Protein AF-A0A087ST54-F1 (afdb_monomer)

Organism: Auxenochlorella protothecoides (NCBI:txid3075)

Solvent-accessible surface area (backbone atoms only — not comparable to full-atom values): 13971 Å² total; per-residue (Å²): 134,76,95,72,67,70,67,60,77,77,46,35,46,76,66,56,76,75,49,72,60,100,67,31,42,30,26,37,27,28,34,62,91,76,65,48,69,30,26,34,40,42,27,73,45,61,98,83,56,65,61,66,61,58,49,57,43,50,51,55,48,66,73,53,84,52,88,24,37,54,46,60,75,50,62,40,79,56,95,55,30,38,36,40,34,29,60,52,45,74,52,37,23,51,43,54,50,31,60,76,66,73,43,51,56,52,72,68,55,49,51,50,53,51,52,40,47,48,56,31,49,52,53,38,41,74,73,78,42,69,51,71,50,52,39,41,73,26,34,29,20,28,80,87,67,51,46,22,45,42,76,63,40,61,68,64,54,54,41,76,73,51,93,40,93,82,62,82,78,61,61,60,70,33,60,36,51,57,66,78,71,64,85,69,80,66,57,61,49,40,43,25,6,43,28,39,31,52,42,19,42,61,67,68,44,43,70,67,73,90,52,59,59,78,59,45,52,55,44,55,67,71,46,81,72,86,74,66,95,57,45,80,85,37,46,72,58,44,54,51,30,55,69,32,56,59,133

Foldseek 3Di:
DDQDDPDVVLQKDFDAWQAADPFFTKTWIAGPVPRDIWIKTKGFDDPPQPVVLLVVVVVLQQPDDDLQAWHWDHWHDDPTIIITITHDAPQAFQLVVCVVVVHFDDLVLLVVQLVSVVVSLVSQLVVVHAQQADARNQWGHHPVGRTHGHDRPSPQRSCVVPPCPPDQGYDQLLAALCSLPPVDDHNLSNLSSSLQRSLCRHVVHGPPNVPDSVVSNVCNNPPQQDAHPCCVSNVVSRVSSVVSNDD

InterPro domains:
  IPR000719 Protein kinase domain [PF00069] (13-223)
  IPR000719 Protein kinase domain [PS50011] (12-247)
  IPR000719 Protein kinase domain [SM00220] (12-241)
  IPR011009 Protein kinase-like domain superfamily [SSF56112] (12-229)
  IPR017441 Protein kinase, ATP binding site [PS00107] (18-41)
  IPR050629 STE20/SPS1-related Proline-Alanine-rich Kinase [PTHR48012] (7-244)

pLDDT: mean 82.01, std 16.66, range [34.12, 98.44]

Nearest PDB structures (foldseek):
  6yat-assembly1_A  TM=9.096E-01  e=8.709E-26  Homo sapiens
  4lgd-assembly5_A  TM=8.861E-01  e=3.254E-26  Homo sapiens
  8paw-assembly2_B  TM=8.576E-01  e=1.849E-25  Homo sapiens
  4lg4-assembly1_A  TM=8.801E-01  e=1.051E-24  Homo sapiens
  8paw-assembly1_A  TM=8.589E-01  e=2.505E-24  Homo sapiens

Secondary structure (DSSP, 8-state):
--S--S-HHHHEEEEEEEEE-SS-EEEEEEETTT--EEEEEEEE--TT--HHHHHHHHHHHHH---TTBPPEEEEEE-SSEEEEEEE--TTEEHHHHHHHHTSPPPHHHHHHHHHHHHHHHHHHHHTT------SGGGEEE-TT--EEE---SHHHHHHHHTT-TTS--S-GGG--HHHHHTS---THHHHHHHHHHHHHHHHSS-TTTTS-HHHHHHHHHHSPPP--S-TTTTHHHHHHHHHHT--

Sequence (247 aa):
MQDVLDDPDKVFQLLHPLGRGSYGAVYKARVISTGEVVAVKVIPLAADDEIESIQREIAMLRDCKHPNIVKYYGSVKTPDSLWIVMEYCAGGSVSDIMHVNSSSLSEALIKYITGETLTGLAYLHSVGKVHRDIKCGNILLTENGEVKLADFGVAAQLTNTMSKRNTFIGTPHWMAPEVIQISQYDGKVDVWALGITVIEMAEQAPPRWKINPNRVIFMIVKDPAPRLSDSERWSFQAEFISKSLHE

Radius of gyration: 18.43 Å; Cα contacts (8 Å, |Δi|>4): 397; chains: 1; bounding box: 43×38×50 Å

Structure (mmCIF, N/CA/C/O backbone):
data_AF-A0A087ST54-F1
#
_entry.id   AF-A0A087ST54-F1
#
loop_
_atom_site.group_PDB
_atom_site.id
_atom_site.type_symbol
_atom_site.label_atom_id
_atom_site.label_alt_id
_atom_site.label_comp_id
_atom_site.label_asym_id
_atom_site.label_entity_id
_atom_site.label_seq_id
_atom_site.pdbx_PDB_ins_code
_atom_site.Cartn_x
_atom_site.Cartn_y
_atom_site.Cartn_z
_atom_site.occupancy
_atom_site.B_iso_or_equiv
_atom_site.auth_seq_id
_atom_site.auth_comp_id
_atom_site.auth_asym_id
_atom_site.auth_atom_id
_atom_site.pdbx_PDB_model_num
ATOM 1 N N . MET A 1 1 ? -21.167 -7.917 11.918 1.00 41.25 1 MET A N 1
ATOM 2 C CA . MET A 1 1 ? -20.901 -7.314 13.237 1.00 41.25 1 MET A CA 1
ATOM 3 C C . MET A 1 1 ? -21.353 -5.867 13.115 1.00 41.25 1 MET A C 1
ATOM 5 O O . MET A 1 1 ? -20.900 -5.213 12.188 1.00 41.25 1 MET A O 1
ATOM 9 N N . GLN A 1 2 ? -22.379 -5.480 13.874 1.00 36.16 2 GLN A N 1
ATOM 10 C CA . GLN A 1 2 ? -23.118 -4.213 13.760 1.00 36.16 2 GLN A CA 1
ATOM 11 C C . GLN A 1 2 ? -22.273 -3.002 14.187 1.00 36.16 2 GLN A C 1
ATOM 13 O O . GLN A 1 2 ? -21.437 -3.125 15.075 1.00 36.16 2 GLN A O 1
ATOM 18 N N . ASP A 1 3 ? -22.543 -1.856 13.559 1.00 43.00 3 ASP A N 1
ATOM 19 C CA . ASP A 1 3 ? -21.862 -0.552 13.645 1.00 43.00 3 ASP A CA 1
ATOM 20 C C . ASP A 1 3 ? -21.943 0.181 15.007 1.00 43.00 3 ASP A C 1
ATOM 22 O O . ASP A 1 3 ? -22.119 1.396 15.049 1.00 43.00 3 ASP A O 1
ATOM 26 N N . VAL A 1 4 ? -21.799 -0.511 16.138 1.00 45.53 4 VAL A N 1
ATOM 27 C CA . VAL A 1 4 ? -21.606 0.131 17.451 1.00 45.53 4 VAL A CA 1
ATOM 28 C C . VAL A 1 4 ? -20.691 -0.755 18.295 1.00 45.53 4 VAL A C 1
ATOM 30 O O . VAL A 1 4 ? -21.150 -1.662 18.982 1.00 45.53 4 VAL A O 1
ATOM 33 N N . LEU A 1 5 ? -19.382 -0.530 18.210 1.00 52.56 5 LEU A N 1
ATOM 34 C CA . LEU A 1 5 ? -18.459 -1.013 19.235 1.00 52.56 5 LEU A CA 1
ATOM 35 C C . LEU A 1 5 ? -18.385 0.051 20.332 1.00 52.56 5 LEU A C 1
ATOM 37 O O . LEU A 1 5 ? -18.347 1.246 20.030 1.00 52.56 5 LEU A O 1
ATOM 41 N N . ASP A 1 6 ? -18.392 -0.406 21.585 1.00 64.12 6 ASP A N 1
ATOM 42 C CA . ASP A 1 6 ? -18.029 0.379 22.763 1.00 64.12 6 ASP A CA 1
ATOM 43 C C . ASP A 1 6 ? -16.739 1.183 22.527 1.00 64.12 6 ASP A C 1
ATOM 45 O O . ASP A 1 6 ? -15.937 0.838 21.657 1.00 64.12 6 ASP A O 1
ATOM 49 N N . ASP A 1 7 ? -16.558 2.238 23.330 1.00 79.94 7 ASP A N 1
ATOM 50 C CA . ASP A 1 7 ? -15.310 2.997 23.510 1.00 79.94 7 ASP A CA 1
ATOM 51 C C . ASP A 1 7 ? -14.068 2.197 23.049 1.00 79.94 7 ASP A C 1
ATOM 53 O O . ASP A 1 7 ? -13.742 1.182 23.680 1.00 79.94 7 ASP A O 1
ATOM 57 N N . PRO A 1 8 ? -13.416 2.573 21.926 1.00 85.31 8 PRO A N 1
ATOM 58 C CA . PRO A 1 8 ? -12.422 1.723 21.273 1.00 85.31 8 PRO A CA 1
ATOM 59 C C . PRO A 1 8 ? -11.232 1.410 22.177 1.00 85.31 8 PRO A C 1
ATOM 61 O O . PRO A 1 8 ? -10.636 0.344 22.023 1.00 85.31 8 PRO A O 1
ATOM 64 N N . ASP A 1 9 ? -10.946 2.261 23.162 1.00 87.25 9 ASP A N 1
ATOM 65 C CA . ASP A 1 9 ? -9.894 2.040 24.155 1.00 87.25 9 ASP A CA 1
ATOM 66 C C . ASP A 1 9 ? -10.198 0.856 25.097 1.00 87.25 9 ASP A C 1
ATOM 68 O O . ASP A 1 9 ? -9.290 0.275 25.694 1.00 87.25 9 ASP A O 1
ATOM 72 N N . LYS A 1 10 ? -11.465 0.430 25.208 1.00 89.06 10 LYS A N 1
ATOM 73 C CA . LYS A 1 10 ? -11.870 -0.785 25.943 1.00 89.06 10 LYS A CA 1
ATOM 74 C C . LYS A 1 10 ? -11.777 -2.056 25.107 1.00 89.06 10 LYS A C 1
ATOM 76 O O . LYS A 1 10 ? -11.794 -3.155 25.663 1.00 89.06 10 LYS A O 1
ATOM 81 N N . VAL A 1 11 ? -11.710 -1.922 23.785 1.00 90.81 11 VAL A N 1
ATOM 82 C CA . VAL A 1 11 ? -11.672 -3.051 22.846 1.00 90.81 11 VAL A CA 1
ATOM 83 C C . VAL A 1 11 ? -10.247 -3.300 22.360 1.00 90.81 11 VAL A C 1
ATOM 85 O O . VAL A 1 11 ? -9.824 -4.454 22.236 1.00 90.81 11 VAL A O 1
ATOM 88 N N . PHE A 1 12 ? -9.491 -2.231 22.118 1.00 94.12 12 PHE A N 1
ATOM 89 C CA . PHE A 1 12 ? -8.166 -2.267 21.522 1.00 94.12 12 PHE A CA 1
ATOM 90 C C . PHE A 1 12 ? -7.147 -1.577 22.421 1.00 94.12 12 PHE A C 1
ATOM 92 O O . PHE A 1 12 ? -7.283 -0.414 22.780 1.00 94.12 12 PHE A O 1
ATOM 99 N N . GLN A 1 13 ? -6.053 -2.273 22.701 1.00 95.44 13 GLN A N 1
ATOM 100 C CA . GLN A 1 13 ? -4.853 -1.663 23.247 1.00 95.44 13 GLN A CA 1
ATOM 101 C C . GLN A 1 13 ? -3.966 -1.210 22.082 1.00 95.44 13 GLN A C 1
ATOM 103 O O . GLN A 1 13 ? -3.351 -2.051 21.417 1.00 95.44 13 GLN A O 1
ATOM 108 N N . LEU A 1 14 ? -3.882 0.099 21.830 1.00 95.25 14 LEU A N 1
ATOM 109 C CA . LEU A 1 14 ? -2.899 0.645 20.889 1.00 95.25 14 LEU A CA 1
ATOM 110 C C . LEU A 1 14 ? -1.477 0.412 21.425 1.00 95.25 14 LEU A C 1
ATOM 112 O O . LEU A 1 14 ? -1.188 0.650 22.597 1.00 95.25 14 LEU A O 1
ATOM 116 N N . LEU A 1 15 ? -0.595 -0.087 20.562 1.00 95.38 15 LEU A N 1
ATOM 117 C CA . LEU A 1 15 ? 0.814 -0.342 20.853 1.00 95.38 15 LEU A CA 1
ATOM 118 C C . LEU A 1 15 ? 1.662 0.759 20.194 1.00 95.38 15 LEU A C 1
ATOM 120 O O . LEU A 1 15 ? 1.432 1.944 20.418 1.00 95.38 15 LEU A O 1
ATOM 124 N N . HIS A 1 16 ? 2.659 0.397 19.386 1.00 92.19 16 HIS A N 1
ATOM 125 C CA . HIS A 1 16 ? 3.511 1.366 18.699 1.00 92.19 16 HIS A CA 1
ATOM 126 C C . HIS A 1 16 ? 2.932 1.786 17.335 1.00 92.19 16 HIS A C 1
ATOM 128 O O . HIS A 1 16 ? 2.228 0.999 16.688 1.00 92.19 16 HIS A O 1
ATOM 134 N N . PRO A 1 17 ? 3.241 3.012 16.873 1.00 93.88 17 PRO A N 1
ATOM 135 C CA . PRO A 1 17 ? 2.909 3.447 15.523 1.00 93.88 17 PRO A CA 1
ATOM 136 C C . PRO A 1 17 ? 3.653 2.599 14.483 1.00 93.88 17 PRO A C 1
ATOM 138 O O . PRO A 1 17 ? 4.827 2.281 14.654 1.00 93.88 17 PRO A O 1
ATOM 141 N N . LEU A 1 18 ? 2.957 2.254 13.402 1.00 89.31 18 LEU A N 1
ATOM 142 C CA . LEU A 1 18 ? 3.494 1.548 12.235 1.00 89.31 18 LEU A CA 1
ATOM 143 C C . LEU A 1 18 ? 3.827 2.513 11.095 1.00 89.31 18 LEU A C 1
ATOM 145 O O . LEU A 1 18 ? 4.740 2.265 10.321 1.00 89.31 18 LEU A O 1
ATOM 149 N N . GLY A 1 19 ? 3.099 3.625 10.996 1.00 83.31 19 GLY A N 1
ATOM 150 C CA . GLY A 1 19 ? 3.322 4.619 9.957 1.00 83.31 19 GLY A CA 1
ATOM 151 C C . GLY A 1 19 ? 2.304 5.747 10.013 1.00 83.31 19 GLY A C 1
ATOM 152 O O . GLY A 1 19 ? 1.329 5.703 10.766 1.00 83.31 19 GLY A O 1
ATOM 153 N N . ARG A 1 20 ? 2.528 6.778 9.200 1.00 77.25 20 ARG A N 1
ATOM 154 C CA . ARG A 1 20 ? 1.600 7.898 9.042 1.00 77.25 20 ARG A CA 1
ATOM 155 C C . ARG A 1 20 ? 1.281 8.072 7.566 1.00 77.25 20 ARG A C 1
ATOM 157 O O . ARG A 1 20 ? 2.165 8.394 6.780 1.00 77.25 20 ARG A O 1
ATOM 164 N N . GLY A 1 21 ? 0.020 7.853 7.215 1.00 65.69 21 GLY A N 1
ATOM 165 C CA . GLY A 1 21 ? -0.498 8.167 5.891 1.00 65.69 21 GLY A CA 1
ATOM 166 C C . GLY A 1 21 ? -0.953 9.623 5.807 1.00 65.69 21 GLY A C 1
ATOM 167 O O . GLY A 1 21 ? -0.909 10.377 6.782 1.00 65.69 21 GLY A O 1
ATOM 168 N N . SER A 1 22 ? -1.465 10.011 4.645 1.00 61.00 22 SER A N 1
ATOM 169 C CA . SER A 1 22 ? -1.951 11.371 4.383 1.00 61.00 22 SER A CA 1
ATOM 170 C C . SER A 1 22 ? -3.148 11.804 5.253 1.00 61.00 22 SER A C 1
ATOM 172 O O . SER A 1 22 ? -3.360 12.999 5.421 1.00 61.00 22 SER A O 1
ATOM 174 N N . TYR A 1 23 ? -3.899 10.856 5.829 1.00 68.00 23 TYR A N 1
ATOM 175 C CA . TYR A 1 23 ? -5.176 11.106 6.529 1.00 68.00 23 TYR A CA 1
ATOM 176 C C . TYR A 1 23 ? -5.165 10.681 7.997 1.00 68.00 23 TYR A C 1
ATOM 178 O O . TYR A 1 23 ? -6.118 10.931 8.724 1.00 68.00 23 TYR A O 1
ATOM 186 N N . GLY A 1 24 ? -4.112 10.005 8.451 1.00 78.06 24 GLY A N 1
ATOM 187 C CA . GLY A 1 24 ? -4.118 9.408 9.776 1.00 78.06 24 GLY A CA 1
ATOM 188 C C . GLY A 1 24 ? -2.865 8.610 10.081 1.00 78.06 24 GLY A C 1
ATOM 189 O O . GLY A 1 24 ? -2.025 8.367 9.210 1.00 78.06 24 GLY A O 1
ATOM 190 N N . ALA A 1 25 ? -2.748 8.205 11.337 1.00 88.12 25 ALA A N 1
ATOM 191 C CA . ALA A 1 25 ? -1.674 7.342 11.803 1.00 88.12 25 ALA A CA 1
ATOM 192 C C . ALA A 1 25 ? -2.168 5.895 11.890 1.00 88.12 25 ALA A C 1
ATOM 194 O O . ALA A 1 25 ? -3.313 5.636 12.259 1.00 88.12 25 ALA A O 1
ATOM 195 N N . VAL A 1 26 ? -1.304 4.957 11.521 1.00 91.31 26 VAL A N 1
ATOM 196 C CA . VAL A 1 26 ? -1.557 3.522 11.636 1.00 91.31 26 VAL A CA 1
ATOM 197 C C . VAL A 1 26 ? -0.783 3.009 12.837 1.00 91.31 26 VAL A C 1
ATOM 199 O O . VAL A 1 26 ? 0.410 3.280 12.975 1.00 91.31 26 VAL A O 1
ATOM 202 N N . TYR A 1 27 ? -1.455 2.256 13.695 1.00 95.00 27 TYR A N 1
ATOM 203 C CA . TYR A 1 27 ? -0.897 1.673 14.906 1.00 95.00 27 TYR A CA 1
ATOM 204 C C . TYR A 1 27 ? -1.004 0.160 14.853 1.00 95.00 27 TYR A C 1
ATOM 206 O O . TYR A 1 27 ? -1.998 -0.393 14.378 1.00 95.00 27 TYR A O 1
ATOM 214 N N . LYS A 1 28 ? -0.002 -0.515 15.411 1.00 96.44 28 LYS A N 1
ATOM 215 C CA . LYS A 1 28 ? -0.173 -1.895 15.846 1.00 96.44 28 LYS A CA 1
ATOM 216 C C . LYS A 1 28 ? -1.069 -1.860 17.074 1.00 96.44 28 LYS A C 1
ATOM 218 O O . LYS A 1 28 ? -0.845 -1.041 17.962 1.00 96.44 28 LYS A O 1
ATOM 223 N N . ALA A 1 29 ? -2.047 -2.742 17.151 1.00 96.81 29 ALA A N 1
ATOM 224 C CA . ALA A 1 29 ? -2.922 -2.844 18.304 1.00 96.81 29 ALA A CA 1
ATOM 225 C C . ALA A 1 29 ? -3.148 -4.303 18.684 1.00 96.81 29 ALA A C 1
ATOM 227 O O . ALA A 1 29 ? -2.886 -5.225 17.906 1.00 96.81 29 ALA A O 1
ATOM 228 N N . ARG A 1 30 ? -3.634 -4.505 19.903 1.00 97.00 30 ARG A N 1
ATOM 229 C CA . ARG A 1 30 ? -4.057 -5.804 20.409 1.00 97.00 30 ARG A CA 1
ATOM 230 C C . ARG A 1 30 ? -5.526 -5.744 20.792 1.00 97.00 30 ARG A C 1
ATOM 232 O O . ARG A 1 30 ? -5.920 -4.855 21.541 1.00 97.00 30 ARG A O 1
ATOM 239 N N . VAL A 1 31 ? -6.320 -6.696 20.320 1.00 95.19 31 VAL A N 1
ATOM 240 C CA . VAL A 1 31 ? -7.693 -6.896 20.796 1.00 95.19 31 VAL A CA 1
ATOM 241 C C . VAL A 1 31 ? -7.623 -7.396 22.238 1.00 95.19 31 VAL A C 1
ATOM 243 O O . VAL A 1 31 ? -7.028 -8.440 22.497 1.00 95.19 31 VAL A O 1
ATOM 246 N N . ILE A 1 32 ? -8.199 -6.657 23.187 1.00 94.44 32 ILE A N 1
ATOM 247 C CA . ILE A 1 32 ? -8.021 -6.919 24.627 1.00 94.44 32 ILE A CA 1
ATOM 248 C C . ILE A 1 32 ? -8.607 -8.279 25.027 1.00 94.44 32 ILE A C 1
ATOM 250 O O . ILE A 1 32 ? -7.994 -9.011 25.799 1.00 94.44 32 ILE A O 1
ATOM 254 N N . SER A 1 33 ? -9.768 -8.641 24.477 1.00 93.12 33 SER A N 1
ATOM 255 C CA . SER A 1 33 ? -10.476 -9.876 24.834 1.00 93.12 33 SER A CA 1
ATOM 256 C C . SER A 1 33 ? -9.821 -11.152 24.298 1.00 93.12 33 SER A C 1
ATOM 258 O O . SER A 1 33 ? -9.908 -12.190 24.950 1.00 93.12 33 SER A O 1
ATOM 260 N N . THR A 1 34 ? -9.180 -11.097 23.127 1.00 94.62 34 THR A N 1
ATOM 261 C CA . THR A 1 34 ? -8.618 -12.283 22.451 1.00 94.62 34 THR A CA 1
ATOM 262 C C . THR A 1 34 ? -7.092 -12.314 22.444 1.00 94.62 34 THR A C 1
ATOM 264 O O . THR A 1 34 ? -6.498 -13.358 22.191 1.00 94.62 34 THR A O 1
ATOM 267 N N . GLY A 1 35 ? -6.438 -11.178 22.689 1.00 94.25 35 GLY A N 1
ATOM 268 C CA . GLY A 1 35 ? -4.998 -11.015 22.516 1.00 94.25 35 GLY A CA 1
ATOM 269 C C . GLY A 1 35 ? -4.544 -10.942 21.053 1.00 94.25 35 GLY A C 1
ATOM 270 O O . GLY A 1 35 ? -3.340 -10.808 20.817 1.00 94.25 35 GLY A O 1
ATOM 271 N N . GLU A 1 36 ? -5.466 -11.001 20.088 1.00 95.38 36 GLU A N 1
ATOM 272 C CA . GLU A 1 36 ? -5.176 -10.961 18.652 1.00 95.38 36 GLU A CA 1
ATOM 273 C C . GLU A 1 36 ? -4.528 -9.631 18.251 1.00 95.38 36 GLU A C 1
ATOM 275 O O . GLU A 1 36 ? -4.899 -8.565 18.745 1.00 95.38 36 GLU A O 1
ATOM 280 N N . VAL A 1 37 ? -3.534 -9.693 17.364 1.00 96.88 37 VAL A N 1
ATOM 281 C CA . VAL A 1 37 ? -2.811 -8.513 16.879 1.00 96.88 37 VAL A CA 1
ATOM 282 C C . VAL A 1 37 ? -3.460 -8.007 15.596 1.00 96.88 37 VAL A C 1
ATOM 284 O O . VAL A 1 37 ? -3.629 -8.758 14.640 1.00 96.88 37 VAL A O 1
ATOM 287 N N . VAL A 1 38 ? -3.773 -6.714 15.566 1.00 96.31 38 VAL A N 1
ATOM 288 C CA . VAL A 1 38 ? -4.426 -6.034 14.440 1.00 96.31 38 VAL A CA 1
ATOM 289 C C . VAL A 1 38 ? -3.702 -4.730 14.106 1.00 96.31 38 VAL A C 1
ATOM 291 O O . VAL A 1 38 ? -2.900 -4.226 14.898 1.00 96.31 38 VAL A O 1
ATOM 294 N N . ALA A 1 39 ? -3.972 -4.180 12.927 1.00 94.88 39 ALA A N 1
ATOM 295 C CA . ALA A 1 39 ? -3.597 -2.815 12.583 1.00 94.88 39 ALA A CA 1
ATOM 296 C C . ALA A 1 39 ? -4.821 -1.903 12.730 1.00 94.88 39 ALA A C 1
ATOM 298 O O . ALA A 1 39 ? -5.932 -2.265 12.340 1.00 94.88 39 ALA A O 1
ATOM 299 N N . VAL A 1 40 ? -4.620 -0.718 13.303 1.00 93.25 40 VAL A N 1
ATOM 300 C CA . VAL A 1 40 ? -5.671 0.287 13.491 1.00 93.25 40 VAL A CA 1
ATOM 301 C C . VAL A 1 40 ? -5.226 1.590 12.851 1.00 93.25 40 VAL A C 1
ATOM 303 O O . VAL A 1 40 ? -4.248 2.199 13.283 1.00 93.25 40 VAL A O 1
ATOM 306 N N . LYS A 1 41 ? -5.948 2.027 11.821 1.00 89.38 41 LYS A N 1
ATOM 307 C CA . LYS A 1 41 ? -5.769 3.349 11.216 1.00 89.38 41 LYS A CA 1
ATOM 308 C C . LYS A 1 41 ? -6.691 4.339 11.918 1.00 89.38 41 LYS A C 1
ATOM 310 O O . LYS A 1 41 ? -7.908 4.179 11.864 1.00 89.38 41 LYS A O 1
ATOM 315 N N . VAL A 1 42 ? -6.106 5.341 12.565 1.00 89.31 42 VAL A N 1
ATOM 316 C CA . VAL A 1 42 ? -6.816 6.402 13.287 1.00 89.31 42 VAL A CA 1
ATOM 317 C C . VAL A 1 42 ? -6.822 7.660 12.425 1.00 89.31 42 VAL A C 1
ATOM 319 O O . VAL A 1 42 ? -5.768 8.241 12.148 1.00 89.31 42 VAL A O 1
ATOM 322 N N . ILE A 1 43 ? -8.012 8.057 11.987 1.00 85.38 43 ILE A N 1
ATOM 323 C CA . ILE A 1 43 ? -8.270 9.245 11.170 1.00 85.38 43 ILE A CA 1
ATOM 324 C C . ILE A 1 43 ? -8.919 10.292 12.081 1.00 85.38 43 ILE A C 1
ATOM 326 O O . ILE A 1 43 ? -10.020 10.038 12.568 1.00 85.38 43 ILE A 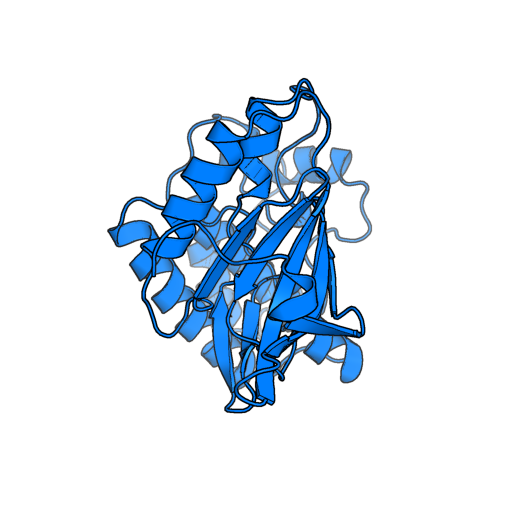O 1
ATOM 330 N N . PRO A 1 44 ? -8.265 11.434 12.356 1.00 84.50 44 PRO A N 1
ATOM 331 C CA . PRO A 1 44 ? -8.890 12.529 13.093 1.00 84.50 44 PRO A CA 1
ATOM 332 C C . PRO A 1 44 ? -10.113 13.054 12.339 1.00 84.50 44 PRO A C 1
ATOM 334 O O . PRO A 1 44 ? -10.053 13.184 11.118 1.00 84.50 44 PRO A O 1
ATOM 337 N N . LEU A 1 45 ? -11.186 13.360 13.064 1.00 80.88 45 LEU A N 1
ATOM 338 C CA . LEU A 1 45 ? -12.393 13.977 12.525 1.00 80.88 45 LEU A CA 1
ATOM 339 C C . LEU A 1 45 ? -12.470 15.439 12.986 1.00 80.88 45 LEU A C 1
ATOM 341 O O . LEU A 1 45 ? -12.345 15.721 14.178 1.00 80.88 45 LEU A O 1
ATOM 345 N N . ALA A 1 46 ? -12.674 16.373 12.061 1.00 75.06 46 ALA A N 1
ATOM 346 C CA . ALA A 1 46 ? -13.067 17.744 12.367 1.00 75.06 46 ALA A CA 1
ATOM 347 C C . ALA A 1 46 ? -14.597 17.868 12.489 1.00 75.06 46 ALA A C 1
ATOM 349 O O . ALA A 1 46 ? -15.352 17.033 11.993 1.00 75.06 46 ALA A O 1
ATOM 350 N N . ALA A 1 47 ? -15.061 18.943 13.137 1.00 63.75 47 ALA A N 1
ATOM 351 C CA . ALA A 1 47 ? -16.485 19.179 13.402 1.00 63.75 47 ALA A CA 1
ATOM 352 C C . ALA A 1 47 ? -17.362 19.232 12.131 1.00 63.75 47 ALA A C 1
ATOM 354 O O . ALA A 1 47 ? -18.532 18.864 12.192 1.00 63.75 47 ALA A O 1
ATOM 355 N N . ASP A 1 48 ? -16.777 19.637 10.997 1.00 63.03 48 ASP A N 1
ATOM 356 C CA . ASP A 1 48 ? -17.448 19.776 9.697 1.00 63.03 48 ASP A CA 1
ATOM 357 C C . ASP A 1 48 ? -17.103 18.641 8.713 1.00 63.03 48 ASP A C 1
ATOM 359 O O . ASP A 1 48 ? -17.413 18.738 7.523 1.00 63.03 48 ASP A O 1
ATOM 363 N N . ASP A 1 49 ? -16.430 17.575 9.162 1.00 63.50 49 ASP A N 1
ATOM 364 C CA . ASP A 1 49 ? -16.059 16.481 8.265 1.00 63.50 49 ASP A CA 1
ATOM 365 C C . ASP A 1 49 ? -17.306 15.771 7.730 1.00 63.50 49 ASP A C 1
ATOM 367 O O . ASP A 1 49 ? -18.178 15.326 8.483 1.00 63.50 49 ASP A O 1
ATOM 371 N N . GLU A 1 50 ? -17.373 15.615 6.405 1.00 60.81 50 GLU A N 1
ATOM 372 C CA . GLU A 1 50 ? -18.434 14.873 5.727 1.00 60.81 50 GLU A CA 1
ATOM 373 C C . GLU A 1 50 ? -18.311 13.370 6.019 1.00 60.81 50 GLU A C 1
ATOM 375 O O . GLU A 1 50 ? -17.822 12.581 5.207 1.00 60.81 50 GLU A O 1
ATOM 380 N N . ILE A 1 51 ? -18.792 12.962 7.192 1.00 64.00 51 ILE A N 1
ATOM 381 C CA . ILE A 1 51 ? -18.813 11.580 7.692 1.00 64.00 51 ILE A CA 1
ATOM 382 C C . ILE A 1 51 ? -19.384 10.600 6.655 1.00 64.00 51 ILE A C 1
ATOM 384 O O . ILE A 1 51 ? -18.929 9.460 6.576 1.00 64.00 51 ILE A O 1
ATOM 388 N N . GLU A 1 52 ? -20.347 11.033 5.836 1.00 63.31 52 GLU A N 1
ATOM 389 C CA . GLU A 1 52 ? -20.935 10.204 4.779 1.00 63.31 52 GLU A CA 1
ATOM 390 C C . GLU A 1 52 ? -19.924 9.765 3.712 1.00 63.31 52 GLU A C 1
ATOM 392 O O . GLU A 1 52 ? -20.012 8.639 3.219 1.00 63.31 52 GLU A O 1
ATOM 397 N N . SER A 1 53 ? -18.972 10.628 3.348 1.00 58.88 53 SER A N 1
ATOM 398 C CA . SER A 1 53 ? -17.950 10.303 2.345 1.00 58.88 53 SER A CA 1
ATOM 399 C C . SER A 1 53 ? -17.010 9.213 2.866 1.00 58.88 53 SER A C 1
ATOM 401 O O . SER A 1 53 ? -16.860 8.170 2.228 1.00 58.88 53 SER A O 1
ATOM 403 N N . ILE A 1 54 ? -16.532 9.369 4.105 1.00 66.75 54 ILE A N 1
ATOM 404 C CA . ILE A 1 54 ? -15.693 8.385 4.795 1.00 66.75 54 ILE A CA 1
ATOM 405 C C . ILE A 1 54 ? -16.439 7.045 4.959 1.00 66.75 54 ILE A C 1
ATOM 407 O O . ILE A 1 54 ? -15.873 5.975 4.740 1.00 66.75 54 ILE A O 1
ATOM 411 N N . GLN A 1 55 ? -17.731 7.066 5.302 1.00 66.44 55 GLN A N 1
ATOM 412 C CA . GLN A 1 55 ? -18.534 5.847 5.476 1.00 66.44 55 GLN A CA 1
ATOM 413 C C . GLN A 1 55 ? -18.761 5.068 4.172 1.00 66.44 55 GLN A C 1
ATOM 415 O O . GLN A 1 55 ? -18.698 3.834 4.186 1.00 66.44 55 GLN A O 1
ATOM 420 N N . ARG A 1 56 ? -18.996 5.746 3.039 1.00 62.09 56 ARG A N 1
ATOM 421 C CA . ARG A 1 56 ? -19.111 5.078 1.725 1.00 62.09 56 ARG A CA 1
ATOM 422 C C . ARG A 1 56 ? -17.809 4.374 1.340 1.00 62.09 56 ARG A C 1
ATOM 424 O O . ARG A 1 56 ? -17.835 3.301 0.740 1.00 62.09 56 ARG A O 1
ATOM 431 N N . GLU A 1 57 ? -16.674 4.936 1.729 1.00 61.12 57 GLU A N 1
ATOM 432 C CA . GLU A 1 57 ? -15.354 4.370 1.451 1.00 61.12 57 GLU A CA 1
ATOM 433 C C . GLU A 1 57 ? -15.010 3.201 2.388 1.00 61.12 57 GLU A C 1
ATOM 435 O O . GLU A 1 57 ? -14.471 2.188 1.940 1.00 61.12 57 GLU A O 1
ATOM 440 N N . ILE A 1 58 ? -15.415 3.253 3.662 1.00 71.06 58 ILE A N 1
ATOM 441 C CA . ILE A 1 58 ? -15.374 2.075 4.548 1.00 71.06 58 ILE A CA 1
ATOM 442 C C . ILE A 1 58 ? -16.242 0.946 3.983 1.00 71.06 58 ILE A C 1
ATOM 444 O O . ILE A 1 58 ? -15.839 -0.217 4.022 1.00 71.06 58 ILE A O 1
ATOM 448 N N . ALA A 1 59 ? -17.415 1.262 3.427 1.00 67.81 59 ALA A N 1
ATOM 449 C CA . ALA A 1 59 ? -18.256 0.256 2.784 1.00 67.81 59 ALA A CA 1
ATOM 450 C C . ALA A 1 59 ? -17.530 -0.410 1.601 1.00 67.81 59 ALA A C 1
ATOM 452 O O . ALA A 1 59 ? -17.604 -1.629 1.441 1.00 67.81 59 ALA A O 1
ATOM 453 N N . MET A 1 60 ? -16.737 0.353 0.837 1.00 67.69 60 MET A N 1
ATOM 454 C CA . MET A 1 60 ? -15.891 -0.198 -0.224 1.00 67.69 60 MET A CA 1
ATOM 455 C C . MET A 1 60 ? -14.901 -1.241 0.315 1.00 67.69 60 MET A C 1
ATOM 457 O O . MET A 1 60 ? -14.801 -2.324 -0.271 1.00 67.69 60 MET A O 1
ATOM 461 N N . LEU A 1 61 ? -14.206 -0.929 1.415 1.00 71.81 61 LEU A N 1
ATOM 462 C CA . LEU A 1 61 ? -13.258 -1.828 2.089 1.00 71.81 61 LEU A CA 1
ATOM 463 C C . LEU A 1 61 ? -13.943 -3.082 2.635 1.00 71.81 61 LEU A C 1
ATOM 465 O O . LEU A 1 61 ? -13.444 -4.192 2.458 1.00 71.81 61 LEU A O 1
ATOM 469 N N . ARG A 1 62 ? -15.105 -2.908 3.268 1.00 79.56 62 ARG A N 1
ATOM 470 C CA . ARG A 1 62 ? -15.878 -3.983 3.900 1.00 79.56 62 ARG A CA 1
ATOM 471 C C . ARG A 1 62 ? -16.283 -5.083 2.919 1.00 79.56 62 ARG A C 1
ATOM 473 O O . ARG A 1 62 ? -16.314 -6.258 3.289 1.00 79.56 62 ARG A O 1
ATOM 480 N N . ASP A 1 63 ? -16.586 -4.704 1.682 1.00 81.00 63 ASP A N 1
ATOM 481 C CA . ASP A 1 63 ? -17.104 -5.629 0.673 1.00 81.00 63 ASP A CA 1
ATOM 482 C C . ASP A 1 63 ? -15.988 -6.319 -0.135 1.00 81.00 63 ASP A C 1
ATOM 484 O O . ASP A 1 63 ? -16.259 -7.264 -0.877 1.00 81.00 63 ASP A O 1
ATOM 488 N N . CYS A 1 64 ? -14.731 -5.885 0.008 1.00 84.81 64 CYS A N 1
ATOM 489 C CA . CYS A 1 64 ? -13.583 -6.519 -0.637 1.00 84.81 64 CYS A CA 1
ATOM 490 C C . CYS A 1 64 ? -13.101 -7.736 0.166 1.00 84.81 64 CYS A C 1
ATOM 492 O O . CYS A 1 64 ? -12.603 -7.609 1.282 1.00 84.81 64 CYS A O 1
ATOM 494 N N . LYS A 1 65 ? -13.213 -8.929 -0.423 1.00 90.06 65 LYS A N 1
ATOM 495 C CA . LYS A 1 65 ? -12.761 -10.195 0.170 1.00 90.06 65 LYS A CA 1
ATOM 496 C C . LYS A 1 65 ? -11.916 -10.960 -0.838 1.00 90.06 65 LYS A C 1
ATOM 498 O O . LYS A 1 65 ? -12.451 -11.643 -1.706 1.00 90.06 65 LYS A O 1
ATOM 503 N N . HIS A 1 66 ? -10.602 -10.841 -0.707 1.00 95.31 66 HIS A N 1
ATOM 504 C CA . HIS A 1 66 ? -9.634 -11.516 -1.565 1.00 95.31 66 HIS A CA 1
ATOM 505 C C . HIS A 1 66 ? -8.344 -11.786 -0.774 1.00 95.31 66 HIS A C 1
ATOM 507 O O . HIS A 1 66 ? -7.983 -10.942 0.048 1.00 95.31 66 HIS A O 1
ATOM 513 N N . PRO A 1 67 ? -7.633 -12.911 -0.991 1.00 96.75 67 PRO A N 1
ATOM 514 C CA . PRO A 1 67 ? -6.385 -13.211 -0.284 1.00 96.75 67 PRO A CA 1
ATOM 515 C C . PRO A 1 67 ? -5.334 -12.105 -0.415 1.00 96.75 67 PRO A C 1
ATOM 517 O O . PRO A 1 67 ? -4.667 -11.822 0.573 1.00 96.75 67 PRO A O 1
ATOM 520 N N . ASN A 1 68 ? -5.252 -11.434 -1.570 1.00 97.31 68 ASN A N 1
ATOM 521 C CA . ASN A 1 68 ? -4.302 -10.340 -1.827 1.00 97.31 68 ASN A CA 1
ATOM 522 C C . ASN A 1 68 ? -4.819 -8.932 -1.487 1.00 97.31 68 ASN A C 1
ATOM 524 O O . ASN A 1 68 ? -4.299 -7.935 -1.981 1.00 97.31 68 ASN A O 1
ATOM 528 N N . ILE A 1 69 ? -5.854 -8.830 -0.657 1.00 93.94 69 ILE A N 1
A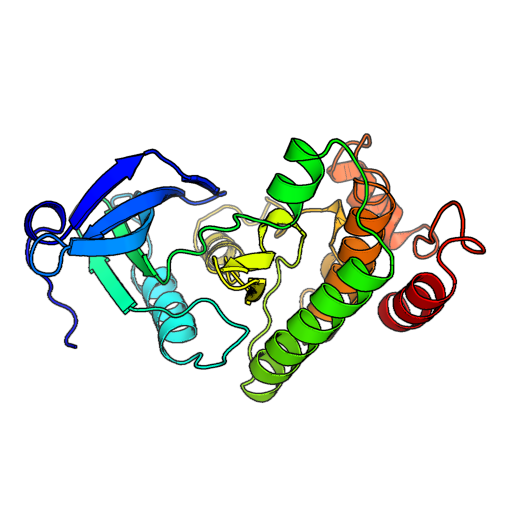TOM 529 C CA . ILE A 1 69 ? -6.369 -7.568 -0.117 1.00 93.94 69 ILE A CA 1
ATOM 530 C C . ILE A 1 69 ? -6.287 -7.640 1.401 1.00 93.94 69 ILE A C 1
ATOM 532 O O . ILE A 1 69 ? -6.691 -8.646 1.987 1.00 93.94 69 ILE A O 1
ATOM 536 N N . VAL A 1 70 ? -5.782 -6.580 2.040 1.00 93.00 70 VAL A N 1
ATOM 537 C CA . VAL A 1 70 ? -5.804 -6.474 3.504 1.00 93.00 70 VAL A CA 1
ATOM 538 C C . VAL A 1 70 ? -7.236 -6.644 3.997 1.00 93.00 70 VAL A C 1
ATOM 540 O O . VAL A 1 70 ? -8.148 -5.918 3.588 1.00 93.00 70 VAL A O 1
ATOM 543 N N . LYS A 1 71 ? -7.439 -7.602 4.901 1.00 92.25 71 LYS A N 1
ATOM 544 C CA . LYS A 1 71 ? -8.766 -7.883 5.438 1.00 92.25 71 LYS A CA 1
ATOM 545 C C . LYS A 1 71 ? -9.225 -6.755 6.360 1.00 92.25 71 LYS A C 1
ATOM 547 O O . LYS A 1 71 ? -8.562 -6.417 7.337 1.00 92.25 71 LYS A O 1
ATOM 552 N N . TYR A 1 72 ? -10.401 -6.210 6.069 1.00 90.62 72 TYR A N 1
ATOM 553 C CA . TYR A 1 72 ? -11.111 -5.291 6.952 1.00 90.62 72 TYR A CA 1
ATOM 554 C C . TYR A 1 72 ? -11.864 -6.074 8.037 1.00 90.62 72 TYR A C 1
ATOM 556 O O . TYR A 1 72 ? -12.585 -7.031 7.736 1.00 90.62 72 TYR A O 1
ATOM 564 N N . TYR A 1 73 ? -11.716 -5.659 9.295 1.00 90.38 73 TYR A N 1
ATOM 565 C CA . TYR A 1 73 ? -12.411 -6.267 10.434 1.00 90.38 73 TYR A CA 1
ATOM 566 C C . TYR A 1 73 ? -13.594 -5.439 10.923 1.00 90.38 73 TYR A C 1
ATOM 568 O O . TYR A 1 73 ? -14.610 -6.003 11.328 1.00 90.38 73 TYR A O 1
ATOM 576 N N . GLY A 1 74 ? -13.484 -4.117 10.872 1.00 87.94 74 GLY A N 1
ATOM 577 C CA . GLY A 1 74 ? -14.514 -3.222 11.377 1.00 87.94 74 GLY A CA 1
ATOM 578 C C . GLY A 1 74 ? -14.012 -1.792 11.482 1.00 87.94 74 GLY A C 1
ATOM 579 O O . GL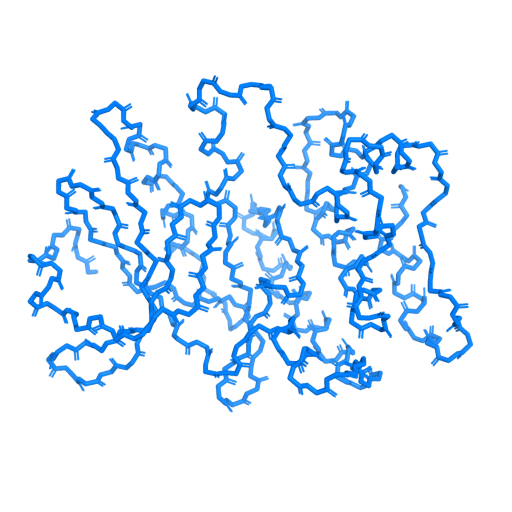Y A 1 74 ? -12.847 -1.496 11.217 1.00 87.94 74 GLY A O 1
ATOM 580 N N . SER A 1 75 ? -14.896 -0.893 11.888 1.00 86.50 75 SER A N 1
ATOM 581 C CA . SER A 1 75 ? -14.528 0.478 12.213 1.00 86.50 75 SER A CA 1
ATOM 582 C C . SER A 1 75 ? -15.308 0.976 13.415 1.00 86.50 75 SER A C 1
ATOM 584 O O . SER A 1 75 ? -16.459 0.591 13.607 1.00 86.50 75 SER A O 1
ATOM 586 N N . VAL A 1 76 ? -14.685 1.850 14.197 1.00 86.12 76 VAL A N 1
ATOM 587 C CA . VAL A 1 76 ? -15.276 2.470 15.384 1.00 86.12 76 VAL A CA 1
ATOM 588 C C . VAL A 1 76 ? -15.178 3.974 15.230 1.00 86.12 76 VAL A C 1
ATOM 590 O O . VAL A 1 76 ? -14.095 4.514 15.013 1.00 86.12 76 VAL A O 1
ATOM 593 N N . LYS A 1 77 ? -16.315 4.658 15.317 1.00 83.75 77 LYS A N 1
ATOM 594 C CA . LYS A 1 77 ? -16.353 6.117 15.305 1.00 83.75 77 LYS A CA 1
ATOM 595 C C . LYS A 1 77 ? -16.381 6.629 16.742 1.00 83.75 77 LYS A C 1
ATOM 597 O O . LYS A 1 77 ? -17.241 6.233 17.521 1.00 83.75 77 LYS A O 1
ATOM 602 N N . THR A 1 78 ? -15.475 7.542 17.055 1.00 83.81 78 THR A N 1
ATOM 603 C CA . THR A 1 78 ? -15.467 8.347 18.283 1.00 83.81 78 THR A CA 1
ATOM 604 C C . THR A 1 78 ? -15.847 9.796 17.944 1.00 83.81 78 THR A C 1
ATOM 606 O O . THR A 1 78 ? -15.978 10.119 16.757 1.00 83.81 78 THR A O 1
ATOM 609 N N . PRO A 1 79 ? -16.046 10.682 18.938 1.00 82.75 79 PRO A N 1
ATOM 610 C CA . PRO A 1 79 ? -16.296 12.099 18.673 1.00 82.75 79 PRO A CA 1
ATOM 611 C C . PRO A 1 79 ? -15.202 12.765 17.826 1.00 82.75 79 PRO A C 1
ATOM 613 O O . PRO A 1 79 ? -15.529 13.524 16.920 1.00 82.75 79 PRO A O 1
ATOM 616 N N . ASP A 1 80 ? -13.934 12.415 18.067 1.00 85.69 80 ASP A N 1
ATOM 617 C CA . ASP A 1 80 ? -12.777 13.117 17.491 1.00 85.69 80 ASP A CA 1
ATOM 618 C C . ASP A 1 80 ? -12.027 12.301 16.428 1.00 85.69 80 ASP A C 1
ATOM 620 O O . ASP A 1 80 ? -11.070 12.782 15.821 1.00 85.69 80 ASP A O 1
ATOM 624 N N . SER A 1 81 ? -12.389 11.032 16.222 1.00 86.62 81 SER A N 1
ATOM 625 C CA . SER A 1 81 ? -11.671 10.161 15.288 1.00 86.62 81 SER A CA 1
ATOM 626 C C . SER A 1 81 ? -12.490 8.981 14.778 1.00 86.62 81 SER A C 1
ATOM 628 O O . SER A 1 81 ? -13.394 8.475 15.442 1.00 86.62 81 SER A O 1
ATOM 630 N N . LEU A 1 82 ? -12.108 8.480 13.608 1.00 85.69 82 LEU A N 1
ATOM 631 C CA . LEU A 1 82 ? -12.534 7.198 13.073 1.00 85.69 82 LEU A CA 1
ATOM 632 C C . LEU A 1 82 ? -11.378 6.199 13.140 1.00 85.69 82 LEU A C 1
ATOM 634 O O . LEU A 1 82 ? -10.286 6.451 12.631 1.00 85.69 82 LEU A O 1
ATOM 638 N N . TRP A 1 83 ? -11.647 5.040 13.727 1.00 89.50 83 TRP A N 1
ATOM 639 C CA . TRP A 1 83 ? -10.717 3.927 13.829 1.00 89.50 83 TRP A CA 1
ATOM 640 C C . TRP A 1 83 ? -11.121 2.869 12.814 1.00 89.50 83 TRP A C 1
ATOM 642 O O . TRP A 1 83 ? -12.247 2.379 12.849 1.00 89.50 83 TRP A O 1
ATOM 652 N N . ILE A 1 84 ? -10.217 2.503 11.914 1.00 88.19 84 ILE A N 1
ATOM 653 C CA . ILE A 1 84 ? -10.416 1.431 10.935 1.00 88.19 84 ILE A CA 1
ATOM 654 C C . ILE A 1 84 ? -9.519 0.267 11.339 1.00 88.19 84 ILE A C 1
ATOM 656 O O . ILE A 1 84 ? -8.296 0.406 11.372 1.00 88.19 84 ILE A O 1
ATOM 660 N N . VAL A 1 85 ? -10.133 -0.871 11.646 1.00 91.81 85 VAL A N 1
ATOM 661 C CA . VAL A 1 85 ? -9.471 -2.073 12.155 1.00 91.81 85 VAL A CA 1
ATOM 662 C C . VAL A 1 85 ? -9.277 -3.056 11.008 1.00 91.81 85 VAL A C 1
ATOM 664 O O . VAL A 1 85 ? -10.227 -3.404 10.299 1.00 91.81 85 VAL A O 1
ATOM 667 N N . MET A 1 86 ? -8.041 -3.506 10.825 1.00 92.56 86 MET A N 1
ATOM 668 C CA . MET A 1 86 ? -7.636 -4.336 9.696 1.00 92.56 86 MET A CA 1
ATOM 669 C C . MET A 1 86 ? -6.591 -5.385 10.091 1.00 92.56 86 MET A C 1
ATOM 671 O O . MET A 1 86 ? -5.993 -5.331 11.169 1.00 92.56 86 MET A O 1
ATOM 675 N N . GLU A 1 87 ? -6.386 -6.354 9.206 1.00 94.00 87 GLU A N 1
ATOM 676 C CA . GLU A 1 87 ? -5.340 -7.369 9.320 1.00 94.00 87 GLU A CA 1
ATOM 677 C C . GLU A 1 87 ? -3.958 -6.729 9.491 1.00 94.00 87 GLU A C 1
ATOM 679 O O . GLU A 1 87 ? -3.580 -5.800 8.775 1.00 94.00 87 GLU A O 1
ATOM 684 N N . TYR A 1 88 ? -3.193 -7.236 10.459 1.00 96.19 88 TYR A N 1
ATOM 685 C CA . TYR A 1 88 ? -1.820 -6.804 10.680 1.00 96.19 88 TYR A CA 1
ATOM 686 C C . TYR A 1 88 ? -0.853 -7.599 9.800 1.00 96.19 88 TYR A C 1
ATOM 688 O O . TYR A 1 88 ? -0.695 -8.807 9.960 1.00 96.19 88 TYR A O 1
ATOM 696 N N . CYS A 1 89 ? -0.160 -6.898 8.905 1.00 96.62 89 CYS A N 1
ATOM 697 C CA . CYS A 1 89 ? 0.862 -7.468 8.032 1.00 96.62 89 CYS A CA 1
ATOM 698 C C . CYS A 1 89 ? 2.247 -7.311 8.678 1.00 96.62 89 CYS A C 1
ATOM 700 O O . CYS A 1 89 ? 2.876 -6.257 8.577 1.00 96.62 89 CYS A O 1
ATOM 702 N N . ALA A 1 90 ? 2.703 -8.342 9.395 1.00 95.44 90 ALA A N 1
ATOM 703 C CA . ALA A 1 90 ? 3.925 -8.275 10.202 1.00 95.44 90 ALA A CA 1
ATOM 704 C C . ALA A 1 90 ? 5.222 -8.096 9.391 1.00 95.44 90 ALA A C 1
ATOM 706 O O . ALA A 1 90 ? 6.204 -7.604 9.941 1.00 95.44 90 ALA A O 1
ATOM 707 N N . GLY A 1 91 ? 5.222 -8.458 8.104 1.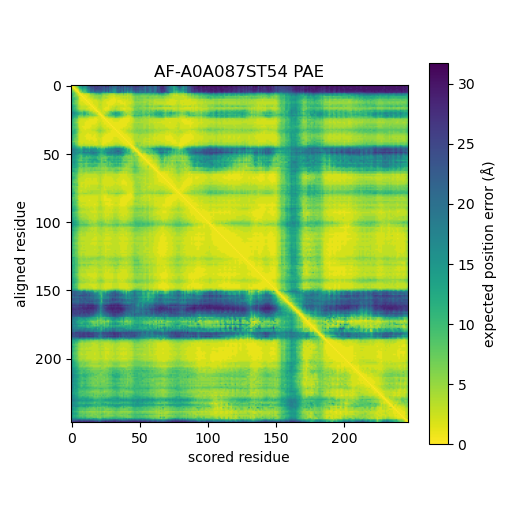00 94.94 91 GLY A N 1
ATOM 708 C CA . GLY A 1 91 ? 6.349 -8.259 7.190 1.00 94.94 91 GLY A CA 1
ATOM 709 C C . GLY A 1 91 ? 6.548 -6.804 6.750 1.00 94.94 91 GLY A C 1
ATOM 710 O O . GLY A 1 91 ? 7.548 -6.507 6.104 1.00 94.94 91 GLY A O 1
ATOM 711 N N . GLY A 1 92 ? 5.633 -5.897 7.114 1.00 94.75 92 GLY A N 1
ATOM 712 C CA . GLY A 1 92 ? 5.694 -4.490 6.720 1.00 94.75 92 GLY A CA 1
ATOM 713 C C . GLY A 1 92 ? 5.393 -4.284 5.237 1.00 94.75 92 GLY A C 1
ATOM 714 O O . GLY A 1 92 ? 4.849 -5.168 4.569 1.00 94.75 92 GLY A O 1
ATOM 715 N N . SER A 1 93 ? 5.708 -3.094 4.730 1.00 95.81 93 SER A N 1
ATOM 716 C CA . SER A 1 93 ? 5.574 -2.786 3.307 1.00 95.81 93 SER A CA 1
ATOM 717 C C . SER A 1 93 ? 6.782 -3.264 2.501 1.00 95.81 93 SER A C 1
ATOM 719 O O . SER A 1 93 ? 7.888 -3.426 3.021 1.00 95.81 93 SER A O 1
ATOM 721 N N . VAL A 1 94 ? 6.602 -3.424 1.191 1.00 97.12 94 VAL A N 1
ATOM 722 C CA . VAL A 1 94 ? 7.712 -3.696 0.265 1.00 97.12 94 VAL A CA 1
ATOM 723 C C . VAL A 1 94 ? 8.772 -2.587 0.338 1.00 97.12 94 VAL A C 1
ATOM 725 O O . VAL A 1 94 ? 9.969 -2.869 0.260 1.00 97.12 94 VAL A O 1
ATOM 728 N N . SER A 1 95 ? 8.352 -1.337 0.566 1.00 95.06 95 SER A N 1
ATOM 729 C CA . SER A 1 95 ? 9.268 -0.212 0.791 1.00 95.06 95 SER A CA 1
ATOM 730 C C . SER A 1 95 ? 10.113 -0.400 2.056 1.00 95.06 95 SER A C 1
ATOM 732 O O . SER A 1 95 ? 11.317 -0.143 2.026 1.00 95.06 95 SER A O 1
ATOM 734 N N . ASP A 1 96 ? 9.514 -0.868 3.155 1.00 93.69 96 ASP A N 1
ATOM 735 C CA . ASP A 1 96 ? 10.233 -1.120 4.411 1.00 93.69 96 ASP A CA 1
ATOM 736 C C . ASP A 1 96 ? 11.283 -2.219 4.231 1.00 93.69 96 ASP A C 1
ATOM 738 O O . ASP A 1 96 ? 12.415 -2.084 4.693 1.00 93.69 96 ASP A O 1
ATOM 742 N N . ILE A 1 97 ? 10.943 -3.282 3.498 1.00 93.81 97 ILE A N 1
ATOM 743 C CA . ILE A 1 97 ? 11.857 -4.397 3.220 1.00 93.81 97 ILE A CA 1
ATOM 744 C C . ILE A 1 97 ? 13.075 -3.926 2.427 1.00 93.81 97 ILE A C 1
ATOM 746 O O . ILE A 1 97 ? 14.204 -4.272 2.785 1.00 93.81 97 ILE A O 1
ATOM 750 N N . MET A 1 98 ? 12.877 -3.131 1.374 1.00 95.31 98 MET A N 1
ATOM 751 C CA . MET A 1 98 ? 13.997 -2.574 0.609 1.00 95.31 98 MET A CA 1
ATOM 752 C C . MET A 1 98 ? 14.857 -1.643 1.464 1.00 95.31 98 MET A C 1
ATOM 754 O O . MET A 1 98 ? 16.085 -1.703 1.393 1.00 95.31 98 MET A O 1
ATOM 758 N N . HIS A 1 99 ? 14.228 -0.819 2.308 1.00 92.56 99 HIS A N 1
ATOM 759 C CA . HIS A 1 99 ? 14.937 0.099 3.193 1.00 92.56 99 HIS A CA 1
ATOM 760 C C . HIS A 1 99 ? 15.809 -0.645 4.214 1.00 92.56 99 HIS A C 1
ATOM 762 O O . HIS A 1 99 ? 17.004 -0.363 4.326 1.00 92.56 99 HIS A O 1
ATOM 768 N N . VAL A 1 100 ? 15.246 -1.642 4.905 1.00 92.38 100 VAL A N 1
ATOM 769 C CA . VAL A 1 100 ? 15.959 -2.454 5.906 1.00 92.38 100 VAL A CA 1
ATOM 770 C C . VAL A 1 100 ? 17.137 -3.201 5.283 1.00 92.38 100 VAL A C 1
ATOM 772 O O . VAL A 1 100 ? 18.215 -3.243 5.871 1.00 92.38 100 VAL A O 1
ATOM 775 N N . ASN A 1 101 ? 16.964 -3.752 4.080 1.00 90.56 101 ASN A N 1
ATOM 776 C CA . ASN A 1 101 ? 18.026 -4.484 3.388 1.00 90.56 101 ASN A CA 1
ATOM 777 C C . ASN A 1 101 ? 18.985 -3.580 2.599 1.00 90.56 101 ASN A C 1
ATOM 779 O O . ASN A 1 101 ? 19.951 -4.091 2.030 1.00 90.56 101 ASN A O 1
ATOM 783 N N . SER A 1 102 ? 18.716 -2.269 2.520 1.00 91.88 102 SER A N 1
ATOM 784 C CA . SER A 1 102 ? 19.482 -1.293 1.725 1.00 91.88 102 SER A CA 1
ATOM 785 C C . SER A 1 102 ? 19.803 -1.792 0.306 1.00 91.88 102 SER A C 1
ATOM 787 O O . SER A 1 102 ? 20.912 -1.613 -0.204 1.00 91.88 102 SER A O 1
ATOM 789 N N . SER A 1 103 ? 18.851 -2.491 -0.314 1.00 93.44 103 SER A N 1
ATOM 790 C CA . SER A 1 103 ? 19.037 -3.168 -1.599 1.00 93.44 103 SER A CA 1
ATOM 791 C C . SER A 1 103 ? 17.732 -3.274 -2.380 1.00 93.44 103 SER A C 1
ATOM 793 O O . SER A 1 103 ? 16.637 -3.219 -1.819 1.00 93.44 103 SER A O 1
ATOM 795 N N . SER A 1 104 ? 17.864 -3.411 -3.703 1.00 92.88 104 SER A N 1
ATOM 796 C CA . SER A 1 104 ? 16.739 -3.755 -4.565 1.00 92.88 104 SER A CA 1
ATOM 797 C C . SER A 1 104 ? 16.356 -5.216 -4.384 1.00 92.88 104 SER A C 1
ATOM 799 O O . SER A 1 104 ? 17.157 -6.048 -3.946 1.00 92.88 104 SER A O 1
ATOM 801 N N . LEU A 1 105 ? 15.118 -5.536 -4.743 1.00 95.25 105 LEU A N 1
ATOM 802 C CA . LEU A 1 105 ? 14.642 -6.909 -4.681 1.00 95.25 105 LEU A CA 1
ATOM 803 C C . LEU A 1 105 ? 15.226 -7.749 -5.821 1.00 95.25 105 LEU A C 1
ATOM 805 O O . LEU A 1 105 ? 15.546 -7.249 -6.898 1.00 95.25 105 LEU A O 1
ATOM 809 N N . SER A 1 106 ? 15.343 -9.056 -5.593 1.00 94.56 106 SER A N 1
ATOM 810 C CA . SER A 1 106 ? 15.708 -9.998 -6.652 1.00 94.56 106 SER A CA 1
ATOM 811 C C . SER A 1 106 ? 14.577 -10.139 -7.671 1.00 94.56 106 SER A C 1
ATOM 813 O O . SER A 1 106 ? 13.403 -9.974 -7.339 1.00 94.56 106 SER A O 1
ATOM 815 N N . GLU A 1 107 ? 14.904 -10.531 -8.903 1.00 93.25 107 GLU A N 1
ATOM 816 C CA . GLU A 1 107 ? 13.902 -10.766 -9.952 1.00 93.25 107 GLU A CA 1
ATOM 817 C C . GLU A 1 107 ? 12.791 -11.726 -9.518 1.00 93.25 107 GLU A C 1
ATOM 819 O O . GLU A 1 107 ? 11.621 -11.506 -9.832 1.00 93.25 107 GLU A O 1
ATOM 824 N N . ALA A 1 108 ? 13.151 -12.776 -8.773 1.00 94.44 108 ALA A N 1
ATOM 825 C CA . ALA A 1 108 ? 12.205 -13.763 -8.270 1.00 94.44 108 ALA A CA 1
ATOM 826 C C . ALA A 1 108 ? 11.198 -13.141 -7.289 1.00 94.44 108 ALA A C 1
ATOM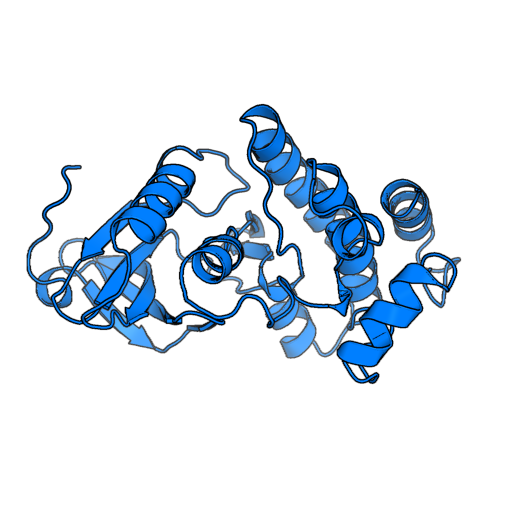 828 O O . ALA A 1 108 ? 10.000 -13.398 -7.405 1.00 94.44 108 ALA A O 1
ATOM 829 N N . LEU A 1 109 ? 11.667 -12.287 -6.372 1.00 96.06 109 LEU A N 1
ATOM 830 C CA . LEU A 1 109 ? 10.800 -11.576 -5.431 1.00 96.06 109 LEU A CA 1
ATOM 831 C C . LEU A 1 109 ? 9.928 -10.545 -6.146 1.00 96.06 109 LEU A C 1
ATOM 833 O O . LEU A 1 109 ? 8.725 -10.506 -5.905 1.00 96.06 109 LEU A O 1
ATOM 837 N N . ILE A 1 110 ? 10.502 -9.773 -7.075 1.00 97.06 110 ILE A N 1
ATOM 838 C CA . ILE A 1 110 ? 9.745 -8.812 -7.889 1.00 97.06 110 ILE A CA 1
ATOM 839 C C . ILE A 1 110 ? 8.632 -9.532 -8.648 1.00 97.06 110 ILE A C 1
ATOM 841 O O . ILE A 1 110 ? 7.487 -9.088 -8.632 1.00 97.06 110 ILE A O 1
ATOM 845 N N . LYS A 1 111 ? 8.944 -10.665 -9.285 1.00 95.62 111 LYS A N 1
ATOM 846 C CA . LYS A 1 111 ? 7.970 -11.468 -10.029 1.00 95.62 111 LYS A CA 1
ATOM 847 C C . LYS A 1 111 ? 6.852 -11.986 -9.125 1.00 95.62 111 LYS A C 1
ATOM 849 O O . LYS A 1 111 ? 5.689 -11.875 -9.504 1.00 95.62 111 LYS A O 1
ATOM 854 N N . TYR A 1 112 ? 7.196 -12.525 -7.956 1.00 97.62 112 TYR A N 1
ATOM 855 C CA . TYR A 1 112 ? 6.221 -13.008 -6.978 1.00 97.62 112 TYR A CA 1
ATOM 856 C C . TYR A 1 112 ? 5.289 -11.881 -6.513 1.00 97.62 112 TYR A C 1
ATOM 858 O O . TYR A 1 112 ? 4.075 -11.982 -6.676 1.00 97.62 112 TYR A O 1
ATOM 866 N N . ILE A 1 113 ? 5.854 -10.766 -6.042 1.00 98.25 113 ILE A N 1
ATOM 867 C CA . ILE A 1 113 ? 5.088 -9.615 -5.546 1.00 98.25 113 ILE A CA 1
ATOM 868 C C . ILE A 1 113 ? 4.202 -9.025 -6.644 1.00 98.25 113 ILE A C 1
ATOM 870 O O . ILE A 1 113 ? 3.033 -8.727 -6.402 1.00 98.25 113 ILE A O 1
ATOM 874 N N . THR A 1 114 ? 4.728 -8.887 -7.863 1.00 97.81 114 THR A N 1
ATOM 875 C CA . THR A 1 114 ? 3.970 -8.363 -9.009 1.00 97.81 114 THR A CA 1
ATOM 876 C C . THR A 1 114 ? 2.805 -9.285 -9.365 1.00 97.81 114 THR A C 1
ATOM 878 O O . THR A 1 114 ? 1.696 -8.802 -9.579 1.00 97.81 114 THR A O 1
ATOM 881 N N . GLY A 1 115 ? 3.028 -10.603 -9.393 1.00 97.62 115 GLY A N 1
ATOM 882 C CA . GLY A 1 115 ? 1.985 -11.592 -9.677 1.00 97.62 115 GLY A CA 1
ATOM 883 C C . GLY A 1 115 ? 0.840 -11.543 -8.666 1.00 97.62 115 GLY A C 1
ATOM 884 O O . GLY A 1 115 ? -0.317 -11.415 -9.058 1.00 97.62 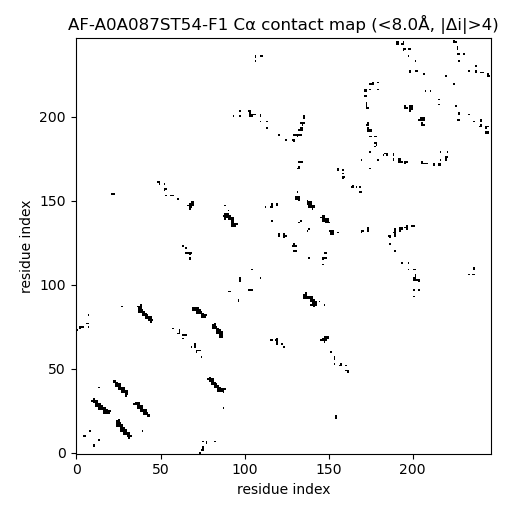115 GLY A O 1
ATOM 885 N N . GLU A 1 116 ? 1.165 -11.548 -7.375 1.00 98.44 116 GLU A N 1
ATOM 886 C CA . GLU A 1 116 ? 0.171 -11.466 -6.297 1.00 98.44 116 GLU A CA 1
ATOM 887 C C . GLU A 1 116 ? -0.518 -10.091 -6.219 1.00 98.44 116 GLU A C 1
ATOM 889 O O . GLU A 1 116 ? -1.672 -9.960 -5.811 1.00 98.44 116 GLU A O 1
ATOM 894 N N . THR A 1 117 ? 0.167 -9.027 -6.636 1.00 97.94 117 THR A N 1
ATOM 895 C CA . THR A 1 117 ? -0.454 -7.702 -6.748 1.00 97.94 117 THR A CA 1
ATOM 896 C C . THR A 1 117 ? -1.471 -7.675 -7.890 1.00 97.94 117 THR A C 1
ATOM 898 O O . THR A 1 117 ? -2.570 -7.141 -7.728 1.00 97.94 117 THR A O 1
ATOM 901 N N . LEU A 1 118 ? -1.154 -8.297 -9.031 1.00 97.19 118 LEU A N 1
ATOM 902 C CA . LEU A 1 118 ? -2.062 -8.400 -10.176 1.00 97.19 118 LEU A CA 1
ATOM 903 C C . LEU A 1 118 ? -3.326 -9.200 -9.855 1.00 97.19 118 LEU A C 1
ATOM 905 O O . LEU A 1 118 ? -4.399 -8.807 -10.307 1.00 97.19 118 LEU A O 1
ATOM 909 N N . THR A 1 119 ? -3.240 -10.282 -9.077 1.00 97.81 119 THR A N 1
ATOM 910 C CA . THR A 1 119 ? -4.435 -11.038 -8.656 1.00 97.81 119 THR A CA 1
ATOM 911 C C . THR A 1 119 ? -5.357 -10.171 -7.794 1.00 97.81 119 THR A C 1
ATOM 913 O O . THR A 1 119 ? -6.569 -10.146 -8.021 1.00 97.81 119 THR A O 1
ATOM 916 N N . GLY A 1 120 ? -4.797 -9.389 -6.864 1.00 95.75 120 GLY A N 1
ATOM 917 C CA . GLY A 1 120 ? -5.545 -8.416 -6.066 1.00 95.75 120 GLY A CA 1
ATOM 918 C C . GLY A 1 120 ? -6.198 -7.314 -6.908 1.00 95.75 120 GLY A C 1
ATOM 919 O O . GLY A 1 120 ? -7.386 -7.029 -6.733 1.00 95.75 120 GLY A O 1
ATOM 920 N N . LEU A 1 121 ? -5.458 -6.730 -7.856 1.00 93.75 121 LEU A N 1
ATOM 921 C CA . LEU A 1 121 ? -5.977 -5.704 -8.768 1.00 93.75 121 LEU A CA 1
ATOM 922 C C . LEU A 1 121 ? -7.071 -6.249 -9.691 1.00 93.75 121 LEU A C 1
ATOM 924 O O . LEU A 1 121 ? -8.120 -5.622 -9.822 1.00 93.75 121 LEU A O 1
ATOM 928 N N . ALA A 1 122 ? -6.877 -7.437 -10.267 1.00 94.56 122 ALA A N 1
ATOM 929 C CA . ALA A 1 122 ? -7.871 -8.086 -11.117 1.00 94.56 122 ALA A CA 1
ATOM 930 C C . ALA A 1 122 ? -9.194 -8.298 -10.369 1.00 94.56 122 ALA A C 1
ATOM 932 O O . ALA A 1 122 ? -10.266 -8.015 -10.909 1.00 94.56 122 ALA A O 1
ATOM 933 N N . TYR A 1 123 ? -9.128 -8.726 -9.104 1.00 93.94 123 TYR A N 1
ATOM 934 C CA . TYR A 1 123 ? -10.310 -8.812 -8.254 1.00 93.94 123 TYR A CA 1
ATOM 935 C C . TYR A 1 123 ? -10.976 -7.441 -8.059 1.00 93.94 123 TYR A C 1
ATOM 937 O O . TYR A 1 123 ? -12.178 -7.326 -8.300 1.00 93.94 123 TYR A O 1
ATOM 945 N N . LEU A 1 124 ? -10.228 -6.397 -7.675 1.00 89.25 124 LEU A N 1
ATOM 946 C CA . LEU A 1 124 ? -10.791 -5.051 -7.475 1.00 89.25 124 LEU A CA 1
ATOM 947 C C . LEU A 1 124 ? -11.500 -4.537 -8.727 1.00 89.25 124 LEU A C 1
ATOM 949 O O . LEU A 1 124 ? -12.642 -4.079 -8.651 1.00 89.25 124 LEU A O 1
ATOM 953 N N . HIS A 1 125 ? -10.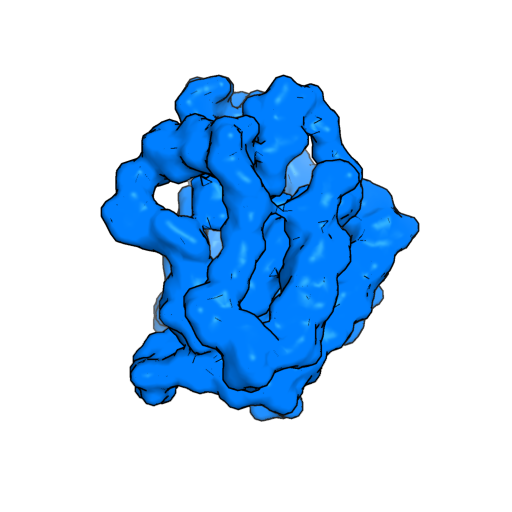845 -4.663 -9.878 1.00 89.12 125 HIS A N 1
ATOM 954 C CA . HIS A 1 125 ? -11.382 -4.200 -11.152 1.00 89.12 125 HIS A CA 1
ATOM 955 C C . HIS A 1 125 ? -12.631 -4.995 -11.543 1.00 89.12 125 HIS A C 1
ATOM 957 O O . HIS A 1 125 ? -13.597 -4.406 -12.025 1.00 89.12 125 HIS A O 1
ATOM 963 N N . SER A 1 126 ? -12.675 -6.303 -11.251 1.00 89.50 126 SER A N 1
ATOM 964 C CA . SER A 1 126 ? -13.853 -7.148 -11.515 1.00 89.50 126 SER A CA 1
ATOM 965 C C . SER A 1 126 ? -15.102 -6.728 -10.732 1.00 89.50 126 SER A C 1
ATOM 967 O O . SER A 1 126 ? -16.220 -6.945 -11.194 1.00 89.50 126 SER A O 1
ATOM 969 N N . VAL A 1 127 ? -14.924 -6.087 -9.571 1.00 86.69 127 VAL A N 1
ATOM 970 C CA . VAL A 1 127 ? -16.017 -5.542 -8.750 1.00 86.69 127 VAL A CA 1
ATOM 971 C C . VAL A 1 127 ? -16.205 -4.031 -8.946 1.00 86.69 127 VAL A C 1
ATOM 973 O O . VAL A 1 127 ? -16.853 -3.378 -8.128 1.00 86.69 127 VAL A O 1
ATOM 976 N N . GLY A 1 128 ? -15.640 -3.465 -10.019 1.00 81.25 128 GLY A N 1
ATOM 977 C CA . GLY A 1 128 ? -15.805 -2.059 -10.400 1.00 81.25 128 GLY A CA 1
ATOM 978 C C . GLY A 1 128 ? -15.057 -1.062 -9.510 1.00 81.25 128 GLY A C 1
ATOM 979 O O . GLY A 1 128 ? -15.434 0.108 -9.455 1.00 81.25 128 GLY A O 1
ATOM 980 N N . LYS A 1 129 ? -14.023 -1.507 -8.788 1.00 81.25 129 LYS A N 1
ATOM 981 C CA . LYS A 1 129 ? -13.207 -0.672 -7.892 1.00 81.25 129 LYS A CA 1
ATOM 982 C C . LYS A 1 129 ? -11.835 -0.414 -8.511 1.00 81.25 129 LYS A C 1
ATOM 984 O O . LYS A 1 129 ? -11.318 -1.258 -9.228 1.00 81.25 129 LYS A O 1
ATOM 989 N N . VAL A 1 130 ? -11.238 0.735 -8.200 1.00 82.00 130 VAL A N 1
ATOM 990 C CA . VAL A 1 130 ? -9.889 1.140 -8.640 1.00 82.00 130 VAL A CA 1
ATOM 991 C C . VAL A 1 130 ? -9.098 1.561 -7.402 1.00 82.00 130 VAL A C 1
ATOM 993 O O . VAL A 1 130 ? -9.640 2.289 -6.566 1.00 82.00 130 VAL A O 1
ATOM 996 N N . HIS A 1 131 ? -7.853 1.107 -7.260 1.00 85.44 131 HIS A N 1
ATOM 997 C CA . HIS A 1 131 ? -7.041 1.310 -6.056 1.00 85.44 131 HIS A CA 1
ATOM 998 C C . HIS A 1 131 ? -6.516 2.749 -5.922 1.00 85.44 131 HIS A C 1
ATOM 1000 O O . HIS A 1 131 ? -6.657 3.359 -4.860 1.00 85.44 131 HIS A O 1
ATOM 1006 N N . ARG A 1 132 ? -5.959 3.304 -7.007 1.00 81.81 132 ARG A N 1
ATOM 1007 C CA . ARG A 1 132 ? -5.496 4.699 -7.196 1.00 81.81 132 ARG A CA 1
ATOM 1008 C C . ARG A 1 132 ? -4.223 5.138 -6.470 1.00 81.81 132 ARG A C 1
ATOM 1010 O O . ARG A 1 132 ? -3.733 6.226 -6.750 1.00 81.81 132 ARG A O 1
ATOM 1017 N N . ASP A 1 133 ? -3.674 4.331 -5.568 1.00 83.12 133 ASP A N 1
ATOM 1018 C CA . ASP A 1 133 ? -2.392 4.632 -4.899 1.00 83.12 133 ASP A CA 1
ATOM 1019 C C . ASP A 1 133 ? -1.498 3.385 -4.787 1.00 83.12 133 ASP A C 1
ATOM 1021 O O . ASP A 1 133 ? -1.053 3.009 -3.707 1.00 83.12 133 ASP A O 1
ATOM 1025 N N . ILE A 1 134 ? -1.290 2.677 -5.900 1.00 91.25 134 ILE A N 1
ATOM 1026 C CA . ILE A 1 134 ? -0.357 1.539 -5.946 1.00 91.25 134 ILE A CA 1
ATOM 1027 C C . ILE A 1 134 ? 1.089 2.052 -5.914 1.00 91.25 134 ILE A C 1
ATOM 1029 O O . ILE A 1 134 ? 1.476 2.878 -6.738 1.00 91.25 134 ILE A O 1
ATOM 1033 N N . LYS A 1 135 ? 1.864 1.560 -4.941 1.00 92.75 135 LYS A N 1
ATOM 1034 C CA . LYS A 1 135 ? 3.294 1.836 -4.708 1.00 92.75 135 LYS A CA 1
ATOM 1035 C C . LYS A 1 135 ? 3.866 0.825 -3.712 1.00 92.75 135 LYS A C 1
ATOM 1037 O O . LYS A 1 135 ? 3.086 0.214 -2.975 1.00 92.75 135 LYS A O 1
ATOM 1042 N N . CYS A 1 136 ? 5.192 0.693 -3.593 1.00 95.44 136 CYS A N 1
ATOM 1043 C CA . CYS A 1 136 ? 5.795 -0.267 -2.652 1.00 95.44 136 CYS A CA 1
ATOM 1044 C C . CYS A 1 136 ? 5.368 -0.040 -1.193 1.00 95.44 136 CYS A C 1
ATOM 1046 O O . CYS A 1 136 ? 5.282 -0.996 -0.428 1.00 95.44 136 CYS A O 1
ATOM 1048 N N . GLY A 1 137 ? 5.066 1.203 -0.802 1.00 92.31 137 GLY A N 1
ATOM 1049 C CA . GLY A 1 137 ? 4.570 1.529 0.542 1.00 92.31 137 GLY A CA 1
ATOM 1050 C C . GLY A 1 137 ? 3.166 0.994 0.865 1.00 92.31 137 GLY A C 1
ATOM 1051 O O . GLY A 1 137 ? 2.832 0.857 2.036 1.00 92.31 137 GLY A O 1
ATOM 1052 N N . ASN A 1 138 ? 2.366 0.656 -0.152 1.00 92.94 138 ASN A N 1
ATOM 1053 C CA . ASN A 1 138 ? 0.984 0.177 0.000 1.00 92.94 138 ASN A CA 1
ATOM 1054 C C . ASN A 1 138 ? 0.821 -1.311 -0.361 1.00 92.94 138 ASN A C 1
ATOM 1056 O O . ASN A 1 138 ? -0.288 -1.844 -0.339 1.00 92.94 138 ASN A O 1
ATOM 1060 N N . ILE A 1 139 ? 1.922 -1.993 -0.679 1.00 96.88 139 ILE A N 1
ATOM 1061 C CA . ILE A 1 139 ? 1.971 -3.445 -0.848 1.00 96.88 139 ILE A CA 1
ATOM 1062 C C . ILE A 1 139 ? 2.614 -4.008 0.415 1.00 96.88 139 ILE A C 1
ATOM 1064 O O . ILE A 1 139 ? 3.783 -3.735 0.688 1.00 96.88 139 ILE A O 1
ATOM 1068 N N . LEU A 1 140 ? 1.843 -4.751 1.203 1.00 97.12 140 LEU A N 1
ATOM 1069 C CA . LEU A 1 140 ? 2.274 -5.298 2.487 1.00 97.12 140 LEU A CA 1
ATOM 1070 C C . LEU A 1 140 ? 2.525 -6.801 2.397 1.00 97.12 140 LEU A C 1
ATOM 1072 O O . LEU A 1 140 ? 1.966 -7.483 1.538 1.00 97.12 140 LEU A O 1
ATOM 1076 N N . LEU A 1 141 ? 3.329 -7.316 3.324 1.00 97.62 141 LEU A N 1
ATOM 1077 C CA . LEU A 1 141 ? 3.589 -8.743 3.481 1.00 97.62 141 LEU A CA 1
ATOM 1078 C C . LEU A 1 141 ? 3.144 -9.233 4.861 1.00 97.62 141 LEU A C 1
ATOM 1080 O O . LEU A 1 141 ? 3.436 -8.613 5.889 1.00 97.62 141 LEU A O 1
ATOM 1084 N N . THR A 1 142 ? 2.431 -10.357 4.903 1.00 96.50 142 THR A N 1
ATOM 1085 C CA . THR A 1 142 ? 2.138 -11.052 6.166 1.00 96.50 142 THR A CA 1
ATOM 1086 C C . THR A 1 142 ? 3.394 -11.746 6.699 1.00 96.50 142 THR A C 1
ATOM 1088 O O . THR A 1 142 ? 4.409 -11.843 6.010 1.00 96.50 142 THR A O 1
ATOM 1091 N N . GLU A 1 143 ? 3.342 -12.255 7.932 1.00 93.81 143 GLU A N 1
ATOM 1092 C CA . GLU A 1 143 ? 4.438 -13.056 8.507 1.00 93.81 143 GLU A CA 1
ATOM 1093 C C . GLU A 1 143 ? 4.763 -14.300 7.661 1.00 93.81 143 GLU A C 1
ATOM 1095 O O . GLU A 1 143 ? 5.910 -14.733 7.599 1.00 93.81 143 GLU A O 1
ATOM 1100 N N . ASN A 1 144 ? 3.764 -14.827 6.947 1.00 95.44 144 ASN A N 1
ATOM 1101 C CA . ASN A 1 144 ? 3.900 -15.991 6.074 1.00 95.44 144 ASN A CA 1
ATOM 1102 C C . ASN A 1 144 ? 4.339 -15.629 4.642 1.00 95.44 144 ASN A C 1
ATOM 1104 O O . ASN A 1 144 ? 4.411 -16.509 3.787 1.00 95.44 144 ASN A O 1
ATOM 1108 N N . GLY A 1 145 ? 4.611 -14.350 4.359 1.00 95.12 145 GLY A N 1
ATOM 1109 C CA . GLY A 1 145 ? 5.023 -13.882 3.034 1.00 95.12 145 GLY A CA 1
ATOM 1110 C C . GLY A 1 145 ? 3.880 -13.729 2.025 1.00 95.12 145 GLY A C 1
ATOM 1111 O O . GLY A 1 145 ? 4.135 -13.647 0.823 1.00 95.12 145 GLY A O 1
ATOM 1112 N N . GLU A 1 146 ? 2.626 -13.684 2.477 1.00 98.12 146 GLU A N 1
ATOM 1113 C CA . GLU A 1 146 ? 1.487 -13.396 1.599 1.00 98.12 146 GLU A CA 1
ATOM 1114 C C . GLU A 1 146 ? 1.448 -11.901 1.281 1.00 98.12 146 GLU A C 1
ATOM 1116 O O . GLU A 1 146 ? 1.610 -11.067 2.172 1.00 98.12 146 GLU A O 1
ATOM 1121 N N . VAL A 1 147 ? 1.196 -11.558 0.021 1.00 98.38 147 VAL A N 1
ATOM 1122 C CA . VAL A 1 147 ? 1.157 -10.167 -0.446 1.00 98.38 147 VAL A CA 1
ATOM 1123 C C . VAL A 1 147 ? -0.253 -9.610 -0.300 1.00 98.38 147 VAL A C 1
ATOM 1125 O O . VAL A 1 147 ? -1.214 -10.228 -0.760 1.00 98.38 147 VAL A O 1
ATOM 1128 N N . LYS A 1 148 ? -0.380 -8.424 0.298 1.00 97.25 148 LYS A N 1
ATOM 1129 C CA . LYS A 1 148 ? -1.651 -7.747 0.572 1.00 97.25 148 LYS A CA 1
ATOM 1130 C C . LYS A 1 148 ? -1.633 -6.320 0.033 1.00 97.25 148 LYS A C 1
ATOM 1132 O O . LYS A 1 148 ? -0.769 -5.528 0.402 1.00 97.25 148 LYS A O 1
ATOM 1137 N N . LEU A 1 149 ? -2.627 -5.964 -0.776 1.00 94.12 149 LEU A N 1
ATOM 1138 C CA . LEU A 1 149 ? -2.895 -4.573 -1.131 1.00 94.12 149 LEU A CA 1
ATOM 1139 C C . LEU A 1 149 ? -3.533 -3.851 0.057 1.00 94.12 149 LEU A C 1
ATOM 1141 O O . LEU A 1 149 ? -4.539 -4.319 0.604 1.00 94.12 149 LEU A O 1
ATOM 1145 N N . ALA A 1 150 ? -2.935 -2.731 0.448 1.00 89.75 150 ALA A N 1
ATOM 1146 C CA . ALA A 1 150 ? -3.346 -1.895 1.565 1.00 89.75 150 ALA A CA 1
ATOM 1147 C C . ALA A 1 150 ? -3.568 -0.445 1.126 1.00 89.75 150 ALA A C 1
ATOM 1149 O O . ALA A 1 150 ? -3.180 -0.041 0.039 1.00 89.75 150 ALA A O 1
ATOM 1150 N N . ASP A 1 151 ? -4.161 0.348 2.019 1.00 77.81 151 ASP A N 1
ATOM 1151 C CA . ASP A 1 151 ? -4.394 1.783 1.813 1.00 77.81 151 ASP A CA 1
ATOM 1152 C C . ASP A 1 151 ? -5.138 2.108 0.504 1.00 77.81 151 ASP A C 1
ATOM 1154 O O . ASP A 1 151 ? -4.780 3.014 -0.249 1.00 77.81 151 ASP A O 1
ATOM 1158 N N . PHE A 1 152 ? -6.222 1.360 0.256 1.00 66.88 152 PHE A N 1
ATOM 1159 C CA . PHE A 1 152 ? -7.224 1.688 -0.758 1.00 66.88 152 PHE A CA 1
ATOM 1160 C C . PHE A 1 152 ? -7.590 3.163 -0.624 1.00 66.88 152 PHE A C 1
ATOM 1162 O O . PHE A 1 152 ? -7.772 3.629 0.500 1.00 66.88 152 PHE A O 1
ATOM 1169 N N . GLY A 1 153 ? -7.690 3.878 -1.747 1.00 54.47 153 GLY A N 1
ATOM 1170 C CA . GLY A 1 153 ? -7.782 5.336 -1.847 1.00 54.47 153 GLY A CA 1
ATOM 1171 C C . GLY A 1 153 ? -8.982 6.042 -1.194 1.00 54.47 153 GLY A C 1
ATOM 1172 O O . GLY A 1 153 ? -9.510 6.966 -1.806 1.00 54.47 153 GLY A O 1
ATOM 1173 N N . VAL A 1 154 ? -9.343 5.705 0.050 1.00 49.94 154 VAL A N 1
ATOM 1174 C CA . VAL A 1 154 ? -10.095 6.524 1.025 1.00 49.94 154 VAL A CA 1
ATOM 1175 C C . VAL A 1 154 ? -9.577 7.973 0.975 1.00 49.94 154 VAL A C 1
ATOM 1177 O O . VAL A 1 154 ? -10.295 8.958 0.961 1.00 49.94 154 VAL A O 1
ATOM 1180 N N . ALA A 1 155 ? -8.270 8.105 0.781 1.00 45.06 155 ALA A N 1
ATOM 1181 C CA . ALA A 1 155 ? -7.581 9.343 0.486 1.00 45.06 155 ALA A CA 1
ATOM 1182 C C . ALA A 1 155 ? -8.113 10.170 -0.705 1.00 45.06 155 ALA A C 1
ATOM 1184 O O . ALA A 1 155 ? -8.309 11.378 -0.616 1.00 45.06 155 ALA A O 1
ATOM 1185 N N . ALA A 1 156 ? -8.252 9.535 -1.865 1.00 42.44 156 ALA A N 1
ATOM 1186 C CA . ALA A 1 156 ? -8.368 10.217 -3.151 1.00 42.44 156 ALA A CA 1
ATOM 1187 C C . ALA A 1 156 ? -9.763 10.810 -3.406 1.00 42.44 156 ALA A C 1
ATOM 1189 O O . ALA A 1 156 ? -9.931 11.579 -4.351 1.00 42.44 156 ALA A O 1
ATOM 1190 N N . GLN A 1 157 ? -10.766 10.425 -2.612 1.00 43.34 157 GLN A N 1
ATOM 1191 C CA . GLN A 1 157 ? -12.140 10.917 -2.730 1.00 43.34 157 GLN A CA 1
ATOM 1192 C C . GLN A 1 157 ? -12.528 11.888 -1.609 1.00 43.34 157 GLN A C 1
ATOM 1194 O O . GLN A 1 157 ? -13.272 12.826 -1.895 1.00 43.34 157 GLN A O 1
ATOM 1199 N N . LEU A 1 158 ? -11.918 11.797 -0.420 1.00 39.09 158 LEU A N 1
ATOM 1200 C CA . LEU A 1 158 ? -12.036 12.822 0.632 1.00 39.09 158 LEU A CA 1
ATOM 1201 C C . LEU A 1 158 ? -11.532 14.209 0.195 1.00 39.09 158 LEU A C 1
ATOM 1203 O O . LEU A 1 158 ? -12.001 15.237 0.686 1.00 39.09 158 LEU A O 1
ATOM 1207 N N . THR A 1 159 ? -10.619 14.267 -0.777 1.00 40.19 159 THR A N 1
ATOM 1208 C CA . THR A 1 159 ? -10.157 15.517 -1.403 1.00 40.19 159 THR A CA 1
ATOM 1209 C C . THR A 1 159 ? -11.191 16.168 -2.326 1.00 40.19 159 THR A C 1
ATOM 1211 O O . THR A 1 159 ? -11.109 17.376 -2.557 1.00 40.19 159 THR A O 1
ATOM 1214 N N . ASN A 1 160 ? -12.165 15.413 -2.852 1.00 39.59 160 ASN A N 1
ATOM 1215 C CA . ASN A 1 160 ? -13.210 15.965 -3.723 1.00 39.59 160 ASN A CA 1
ATOM 1216 C C . ASN A 1 160 ? -14.323 16.671 -2.936 1.00 39.59 160 ASN A C 1
ATOM 1218 O O . ASN A 1 160 ? -14.942 17.591 -3.473 1.00 39.59 160 ASN A O 1
ATOM 1222 N N . THR A 1 161 ? -14.558 16.275 -1.685 1.00 39.28 161 THR A N 1
ATOM 1223 C CA . THR A 1 161 ? -15.589 16.848 -0.805 1.00 39.28 161 THR A CA 1
ATOM 1224 C C . THR A 1 161 ? -15.039 17.922 0.136 1.00 39.28 161 THR A C 1
ATOM 1226 O O . THR A 1 161 ? -15.682 18.952 0.324 1.00 39.28 161 THR A O 1
ATOM 1229 N N . MET A 1 162 ? -13.796 17.808 0.620 1.00 38.56 162 MET A N 1
ATOM 1230 C CA . MET A 1 162 ? -13.172 18.867 1.423 1.00 38.56 162 MET A CA 1
ATOM 1231 C C . MET A 1 162 ? -12.373 19.861 0.576 1.00 38.56 162 MET A C 1
ATOM 1233 O O . MET A 1 162 ? -11.204 19.607 0.316 1.00 38.56 162 MET A O 1
ATOM 1237 N N . SER A 1 163 ? -12.975 20.998 0.196 1.00 35.34 163 SER A N 1
ATOM 1238 C CA . SER A 1 163 ? -12.407 22.352 -0.069 1.00 35.34 163 SER A CA 1
ATOM 1239 C C . SER A 1 163 ? -10.983 22.538 -0.654 1.00 35.34 163 SER A C 1
ATOM 1241 O O . SER A 1 163 ? -10.459 23.652 -0.663 1.00 35.34 163 SER A O 1
ATOM 1243 N N . LYS A 1 164 ? -10.343 21.506 -1.200 1.00 37.75 164 LYS A N 1
ATOM 1244 C CA . LYS A 1 164 ? -8.993 21.499 -1.769 1.00 37.75 164 LYS A CA 1
ATOM 1245 C C . LYS A 1 164 ? -9.050 20.945 -3.187 1.00 37.75 164 LYS A C 1
ATOM 1247 O O . LYS A 1 164 ? -8.285 20.068 -3.569 1.00 37.75 164 LYS A O 1
ATOM 1252 N N . ARG A 1 165 ? -9.890 21.571 -4.018 1.00 37.31 165 ARG A N 1
ATOM 1253 C CA . ARG A 1 165 ? -9.901 21.393 -5.484 1.00 37.31 165 ARG A CA 1
ATOM 1254 C C . ARG A 1 165 ? -8.546 21.677 -6.169 1.00 37.31 165 ARG A C 1
ATOM 1256 O O . ARG A 1 165 ? -8.432 21.457 -7.365 1.00 37.31 165 ARG A O 1
ATOM 1263 N N . ASN A 1 166 ? -7.529 22.137 -5.428 1.00 34.12 166 ASN A N 1
ATOM 1264 C CA . ASN A 1 166 ? -6.214 22.531 -5.943 1.00 34.12 166 ASN A CA 1
ATOM 1265 C C . ASN A 1 166 ? -5.038 21.649 -5.472 1.00 34.12 166 ASN A C 1
ATOM 1267 O O . ASN A 1 166 ? -3.897 21.955 -5.813 1.00 34.12 166 ASN A O 1
ATOM 1271 N N . THR A 1 167 ? -5.257 20.587 -4.687 1.00 42.03 167 THR A N 1
ATOM 1272 C CA . THR A 1 167 ? -4.182 19.634 -4.348 1.00 42.03 167 THR A CA 1
ATOM 1273 C C . THR A 1 167 ? -4.304 18.389 -5.216 1.00 42.03 167 THR A C 1
ATOM 1275 O O . THR A 1 167 ? -5.294 17.671 -5.114 1.00 42.03 167 THR A O 1
ATOM 1278 N N . PHE A 1 168 ? -3.309 18.159 -6.079 1.00 44.72 168 PHE A N 1
ATOM 1279 C CA . PHE A 1 168 ? -3.225 16.985 -6.950 1.00 44.72 168 PHE A CA 1
ATOM 1280 C C . PHE A 1 168 ? -3.409 15.679 -6.159 1.00 44.72 168 PHE A C 1
ATOM 1282 O O . PHE A 1 168 ? -2.862 15.520 -5.067 1.00 44.72 168 PHE A O 1
ATOM 1289 N N . ILE A 1 169 ? -4.200 14.766 -6.723 1.00 50.84 169 ILE A N 1
ATOM 1290 C CA . ILE A 1 169 ? -4.575 13.485 -6.120 1.00 50.84 169 ILE A CA 1
ATOM 1291 C C . ILE A 1 169 ? -3.490 12.441 -6.421 1.00 50.84 169 ILE A C 1
ATOM 1293 O O . ILE A 1 169 ? -3.110 12.271 -7.576 1.00 50.84 169 ILE A O 1
ATOM 1297 N N . GLY A 1 170 ? -3.042 11.712 -5.393 1.00 56.09 170 GLY A N 1
ATOM 1298 C CA . GLY A 1 170 ? -2.101 10.590 -5.509 1.00 56.09 170 GLY A CA 1
ATOM 1299 C C . GLY A 1 170 ? -0.644 10.948 -5.208 1.00 56.09 170 GLY A C 1
ATOM 1300 O O . GLY A 1 170 ? -0.315 12.073 -4.830 1.00 56.09 170 GLY A O 1
ATOM 1301 N N . THR A 1 171 ? 0.242 9.961 -5.357 1.00 65.62 171 THR A N 1
ATOM 1302 C CA . THR A 1 171 ? 1.690 10.153 -5.217 1.00 65.62 171 THR A CA 1
ATOM 1303 C C . THR A 1 171 ? 2.289 10.425 -6.611 1.00 65.62 171 THR A C 1
ATOM 1305 O O . THR A 1 171 ? 2.368 9.488 -7.406 1.00 65.62 171 THR A O 1
ATOM 1308 N N . PRO A 1 172 ? 2.725 11.660 -6.955 1.00 73.25 172 PRO A N 1
ATOM 1309 C CA . PRO A 1 172 ? 2.883 12.084 -8.356 1.00 73.25 172 PRO A CA 1
ATOM 1310 C C . PRO A 1 172 ? 3.792 11.234 -9.244 1.00 73.25 172 PRO A C 1
ATOM 1312 O O . PRO A 1 172 ? 3.588 11.196 -10.448 1.00 73.25 172 PRO A O 1
ATOM 1315 N N . HIS A 1 173 ? 4.769 10.529 -8.673 1.00 80.50 173 HIS A N 1
ATOM 1316 C CA . HIS A 1 173 ? 5.699 9.691 -9.434 1.00 80.50 173 HIS A CA 1
ATOM 1317 C C . HIS A 1 173 ? 5.063 8.409 -10.000 1.00 80.50 173 HIS A C 1
ATOM 1319 O O . HIS A 1 173 ? 5.597 7.865 -10.960 1.00 80.50 173 HIS A O 1
ATOM 1325 N N . TRP A 1 174 ? 3.934 7.953 -9.445 1.00 82.81 174 TRP A N 1
ATOM 1326 C CA . TRP A 1 174 ? 3.210 6.744 -9.870 1.00 82.81 174 TRP A CA 1
ATOM 1327 C C . TRP A 1 174 ? 1.969 7.056 -10.720 1.00 82.81 174 TRP A C 1
ATOM 1329 O O . TRP A 1 174 ? 1.269 6.140 -11.140 1.00 82.81 174 TRP A O 1
ATOM 1339 N N . MET A 1 175 ? 1.672 8.337 -10.969 1.00 76.94 175 MET A N 1
ATOM 1340 C CA . MET A 1 175 ? 0.479 8.747 -11.715 1.00 76.94 175 MET A CA 1
ATOM 1341 C C . MET A 1 175 ? 0.611 8.432 -13.207 1.00 76.94 175 MET A C 1
ATOM 1343 O O . MET A 1 175 ? 1.661 8.676 -13.806 1.00 76.94 175 MET A O 1
ATOM 1347 N N . ALA A 1 176 ? -0.478 7.947 -13.801 1.00 69.62 176 ALA A N 1
ATOM 1348 C CA . ALA A 1 176 ? -0.581 7.742 -15.240 1.00 69.62 176 ALA A CA 1
ATOM 1349 C C . ALA A 1 176 ? -0.856 9.070 -15.986 1.00 69.62 176 ALA A C 1
ATOM 1351 O O . ALA A 1 176 ? -1.465 9.978 -15.403 1.00 69.62 176 ALA A O 1
ATOM 1352 N N . PRO A 1 177 ? -0.423 9.238 -17.249 1.00 71.44 177 PRO A N 1
ATOM 1353 C CA . PRO A 1 177 ? -0.623 10.474 -18.013 1.00 71.44 177 PRO A CA 1
ATOM 1354 C C . PRO A 1 177 ? -2.098 10.867 -18.172 1.00 71.44 177 PRO A C 1
ATOM 1356 O O . PRO A 1 177 ? -2.452 12.037 -18.005 1.00 71.44 177 PRO A O 1
ATOM 1359 N N . GLU A 1 178 ? -2.983 9.901 -18.406 1.00 64.88 178 GLU A N 1
ATOM 1360 C CA . GLU A 1 178 ? -4.432 10.090 -18.485 1.00 64.88 178 GLU A CA 1
ATOM 1361 C C . GLU A 1 178 ? -5.023 10.540 -17.147 1.00 64.88 178 GLU A C 1
ATOM 1363 O O . GLU A 1 178 ? -5.991 11.312 -17.133 1.00 64.88 178 GLU A O 1
ATOM 1368 N N . VAL A 1 179 ? -4.383 10.156 -16.026 1.00 60.62 179 VAL A N 1
ATOM 1369 C CA . VAL A 1 179 ? -4.756 10.658 -14.699 1.00 60.62 179 VAL A CA 1
ATOM 1370 C C . VAL A 1 179 ? -4.630 12.172 -14.644 1.00 60.62 179 VAL A C 1
ATOM 1372 O O . VAL A 1 179 ? -5.477 12.881 -14.107 1.00 60.62 179 VAL A O 1
ATOM 1375 N N . ILE A 1 180 ? -3.592 12.696 -15.270 1.00 57.00 180 ILE A N 1
ATOM 1376 C CA . ILE A 1 180 ? -3.282 14.120 -15.260 1.00 57.00 180 ILE A CA 1
ATOM 1377 C C . ILE A 1 180 ? -4.181 14.894 -16.242 1.00 57.00 180 ILE A C 1
ATOM 1379 O O . ILE A 1 180 ? -4.424 16.082 -16.033 1.00 57.00 180 ILE A O 1
ATOM 1383 N N . GLN A 1 181 ? -4.692 14.239 -17.291 1.00 54.38 181 GLN A N 1
ATOM 1384 C CA . GLN A 1 181 ? -5.327 14.908 -18.430 1.00 54.38 181 GLN A CA 1
ATOM 1385 C C . GLN A 1 181 ? -6.868 14.872 -18.457 1.00 54.38 181 GLN A C 1
ATOM 1387 O O . GLN A 1 181 ? -7.455 15.858 -18.899 1.00 54.38 181 GLN A O 1
ATOM 1392 N N . ILE A 1 182 ? -7.539 13.778 -18.049 1.00 50.34 182 ILE A N 1
ATOM 1393 C CA . ILE A 1 182 ? -8.945 13.529 -18.475 1.00 50.34 182 ILE A CA 1
ATOM 1394 C C . ILE A 1 182 ? -9.950 13.348 -17.313 1.00 50.34 182 ILE A C 1
ATOM 1396 O O . ILE A 1 182 ? -11.155 13.302 -17.540 1.00 50.34 182 ILE A O 1
ATOM 1400 N N . SER A 1 183 ? -9.518 13.308 -16.047 1.00 50.12 183 SER A N 1
ATOM 1401 C CA . SER A 1 183 ? -10.390 13.169 -14.851 1.00 50.12 183 SER A CA 1
ATOM 1402 C C . SER A 1 183 ? -11.319 11.934 -14.784 1.00 50.12 183 SER A C 1
ATOM 1404 O O . SER A 1 183 ? -11.928 11.704 -13.739 1.00 50.12 183 SER A O 1
ATOM 1406 N N . GLN A 1 184 ? -11.421 11.116 -15.837 1.00 46.59 184 GLN A N 1
ATOM 1407 C CA . GLN A 1 184 ? -12.059 9.797 -15.836 1.00 46.59 184 GLN A CA 1
ATOM 1408 C C . GLN A 1 184 ? -10.987 8.713 -15.912 1.00 46.59 184 GLN A C 1
ATOM 1410 O O . GLN A 1 184 ? -10.160 8.717 -16.819 1.00 46.59 184 GLN A O 1
ATOM 1415 N N . TYR A 1 185 ? -11.012 7.795 -14.947 1.00 61.66 185 TYR A N 1
ATOM 1416 C CA . TYR A 1 185 ? -9.986 6.771 -14.761 1.00 61.66 185 TYR A CA 1
ATOM 1417 C C . TYR A 1 185 ? -10.648 5.398 -14.674 1.00 61.66 185 TYR A C 1
ATOM 1419 O O . TYR A 1 185 ? -11.572 5.214 -13.876 1.00 61.66 185 TYR A O 1
ATOM 1427 N N . ASP A 1 186 ? -10.175 4.448 -15.477 1.00 68.25 186 ASP A N 1
ATOM 1428 C CA . ASP A 1 186 ? -10.526 3.031 -15.374 1.00 68.25 186 ASP A CA 1
ATOM 1429 C C . ASP A 1 186 ? -9.421 2.260 -14.620 1.00 68.25 186 ASP A C 1
ATOM 1431 O O . ASP A 1 186 ? -8.506 2.857 -14.051 1.00 68.25 186 ASP A O 1
ATOM 1435 N N . GLY A 1 187 ? -9.503 0.929 -14.566 1.00 77.12 187 GLY A N 1
ATOM 1436 C CA . GLY A 1 187 ? -8.508 0.101 -13.873 1.00 77.12 187 GLY A CA 1
ATOM 1437 C C . GLY A 1 187 ? -7.075 0.211 -14.422 1.00 77.12 187 GLY A C 1
ATOM 1438 O O . GLY A 1 187 ? -6.133 -0.176 -13.728 1.00 77.12 187 GLY A O 1
ATOM 1439 N N . LYS A 1 188 ? -6.860 0.764 -15.625 1.00 85.25 188 LYS A N 1
ATOM 1440 C CA . LYS A 1 188 ? -5.523 0.849 -16.238 1.00 85.25 188 LYS A CA 1
ATOM 1441 C C . LYS A 1 188 ? -4.562 1.736 -15.455 1.00 85.25 188 LYS A C 1
ATOM 1443 O O . LYS A 1 188 ? -3.365 1.461 -15.448 1.00 85.25 188 LYS A O 1
ATOM 1448 N N . VAL A 1 189 ? -5.077 2.712 -14.709 1.00 85.44 189 VAL A N 1
ATOM 1449 C CA . VAL A 1 189 ? -4.242 3.588 -13.873 1.00 85.44 189 VAL A CA 1
ATOM 1450 C C . VAL A 1 189 ? -3.504 2.812 -12.780 1.00 85.44 189 VAL A C 1
ATOM 1452 O O . VAL A 1 189 ? -2.372 3.151 -12.440 1.00 85.44 189 VAL A O 1
ATOM 1455 N N . ASP A 1 190 ? -4.103 1.732 -12.264 1.00 88.75 190 ASP A N 1
ATOM 1456 C CA . ASP A 1 190 ? -3.446 0.855 -11.291 1.00 88.75 190 ASP A CA 1
ATOM 1457 C C . ASP A 1 190 ? -2.368 -0.010 -11.956 1.00 88.75 190 ASP A C 1
ATOM 1459 O O . ASP A 1 190 ? -1.347 -0.303 -11.338 1.00 88.75 190 ASP A O 1
ATOM 1463 N N . VAL A 1 191 ? -2.573 -0.401 -13.220 1.00 92.75 191 VAL A N 1
ATOM 1464 C CA . VAL A 1 191 ? -1.591 -1.165 -14.006 1.00 92.75 191 VAL A CA 1
ATOM 1465 C C . VAL A 1 191 ? -0.374 -0.297 -14.322 1.00 92.75 191 VAL A C 1
ATOM 1467 O O . VAL A 1 191 ? 0.758 -0.747 -14.135 1.00 92.75 191 VAL A O 1
ATOM 1470 N N . TRP A 1 192 ? -0.589 0.967 -14.698 1.00 92.06 192 TRP A N 1
ATOM 1471 C CA . TRP A 1 192 ? 0.487 1.946 -14.852 1.00 92.06 192 TRP A CA 1
ATOM 1472 C C . TRP A 1 192 ? 1.268 2.120 -13.547 1.00 92.06 192 TRP A C 1
ATOM 1474 O O . TRP A 1 192 ? 2.492 1.969 -13.515 1.00 92.06 192 TRP A O 1
ATOM 1484 N N . ALA A 1 193 ? 0.560 2.385 -12.445 1.00 92.31 193 ALA A N 1
ATOM 1485 C CA . ALA A 1 193 ? 1.172 2.563 -11.134 1.00 92.31 193 ALA A CA 1
ATOM 1486 C C . ALA A 1 193 ? 1.949 1.310 -10.690 1.00 92.31 193 ALA A C 1
ATOM 1488 O O . ALA A 1 193 ? 3.037 1.427 -10.118 1.00 92.31 193 ALA A O 1
ATOM 1489 N N . LEU A 1 194 ? 1.468 0.108 -11.022 1.00 96.00 194 LEU A N 1
ATOM 1490 C CA . LEU A 1 194 ? 2.208 -1.134 -10.810 1.00 96.00 194 LEU A CA 1
ATOM 1491 C C . LEU A 1 194 ? 3.476 -1.206 -11.674 1.00 96.00 194 LEU A C 1
ATOM 1493 O O . LEU A 1 194 ? 4.520 -1.600 -11.165 1.00 96.00 194 LEU A O 1
ATOM 1497 N N . GLY A 1 195 ? 3.438 -0.776 -12.938 1.00 96.00 195 GLY A N 1
ATOM 1498 C CA . GLY A 1 195 ? 4.633 -0.661 -13.785 1.00 96.00 195 GLY A CA 1
ATOM 1499 C C . GLY A 1 195 ? 5.711 0.231 -13.157 1.00 96.00 195 GLY A C 1
ATOM 1500 O O . GLY A 1 195 ? 6.877 -0.160 -13.081 1.00 96.00 195 GLY A O 1
ATOM 1501 N N . ILE A 1 196 ? 5.314 1.382 -12.608 1.00 95.81 196 ILE A N 1
ATOM 1502 C CA . ILE A 1 196 ? 6.215 2.257 -11.842 1.00 95.81 196 ILE A CA 1
ATOM 1503 C C . ILE A 1 196 ? 6.712 1.579 -10.558 1.00 95.81 196 ILE A C 1
ATOM 1505 O O . ILE A 1 196 ? 7.888 1.687 -10.215 1.00 95.81 196 ILE A O 1
ATOM 1509 N N . THR A 1 197 ? 5.845 0.840 -9.869 1.00 96.38 197 THR A N 1
ATOM 1510 C CA . THR A 1 197 ? 6.195 0.094 -8.650 1.00 96.38 197 THR A CA 1
ATOM 1511 C C . THR A 1 197 ? 7.217 -1.014 -8.930 1.00 96.38 197 THR A C 1
ATOM 1513 O O . THR A 1 197 ? 8.089 -1.274 -8.108 1.00 96.38 197 THR A O 1
ATOM 1516 N N . VAL A 1 198 ? 7.185 -1.639 -10.111 1.00 97.00 198 VAL A N 1
ATOM 1517 C CA . VAL A 1 198 ? 8.217 -2.604 -10.529 1.00 97.00 198 VAL A CA 1
ATOM 1518 C C . VAL A 1 198 ? 9.573 -1.925 -10.729 1.00 97.00 198 VAL A C 1
ATOM 1520 O O . VAL A 1 198 ? 10.589 -2.487 -10.320 1.00 97.00 198 VAL A O 1
ATOM 1523 N N . ILE A 1 199 ? 9.600 -0.708 -11.285 1.00 95.75 199 ILE A N 1
ATOM 1524 C CA . ILE A 1 199 ? 10.831 0.099 -11.356 1.00 95.75 199 ILE A CA 1
ATOM 1525 C C . ILE A 1 199 ? 11.333 0.418 -9.947 1.00 95.75 199 ILE A C 1
ATOM 1527 O O . ILE A 1 199 ? 12.507 0.215 -9.654 1.00 95.75 199 ILE A O 1
ATOM 1531 N N . GLU A 1 200 ? 10.438 0.841 -9.056 1.00 96.50 200 GLU A N 1
ATOM 1532 C CA . GLU A 1 200 ? 10.767 1.116 -7.658 1.00 96.50 200 GLU A CA 1
ATOM 1533 C C . GLU A 1 200 ? 11.393 -0.103 -6.962 1.00 96.50 200 GLU A C 1
ATOM 1535 O O . GLU A 1 200 ? 12.409 0.047 -6.288 1.00 96.50 200 GLU A O 1
ATOM 1540 N N . MET A 1 201 ? 10.868 -1.315 -7.175 1.00 97.12 201 MET A N 1
ATOM 1541 C CA . MET A 1 201 ? 11.450 -2.533 -6.597 1.00 97.12 201 MET A CA 1
ATOM 1542 C C . MET A 1 201 ? 12.842 -2.876 -7.153 1.00 97.12 201 MET A C 1
ATOM 1544 O O . MET A 1 201 ? 13.693 -3.400 -6.426 1.00 97.12 201 MET A O 1
ATOM 1548 N N . ALA A 1 202 ? 13.078 -2.605 -8.438 1.00 95.81 202 ALA A N 1
ATOM 1549 C CA . ALA A 1 202 ? 14.336 -2.909 -9.122 1.00 95.81 202 ALA A CA 1
ATOM 1550 C C . ALA A 1 202 ? 15.433 -1.863 -8.851 1.00 95.81 202 ALA A C 1
ATOM 1552 O O . ALA A 1 202 ? 16.617 -2.206 -8.766 1.00 95.81 202 ALA A O 1
ATOM 1553 N N . GLU A 1 203 ? 15.045 -0.597 -8.695 1.00 93.88 203 GLU A N 1
ATOM 1554 C CA . GLU A 1 203 ? 15.947 0.560 -8.617 1.00 93.88 203 GLU A CA 1
ATOM 1555 C C . GLU A 1 203 ? 15.904 1.280 -7.259 1.00 93.88 203 GLU A C 1
ATOM 1557 O O . GLU A 1 203 ? 16.595 2.280 -7.071 1.00 93.88 203 GLU A O 1
ATOM 1562 N N . GLN A 1 204 ? 15.130 0.756 -6.302 1.00 93.38 204 GLN A N 1
ATOM 1563 C CA . GLN A 1 204 ? 14.917 1.270 -4.937 1.00 93.38 204 GLN A CA 1
ATOM 1564 C C . GLN A 1 204 ? 14.181 2.615 -4.856 1.00 93.38 204 GLN A C 1
ATOM 1566 O O . GLN A 1 204 ? 13.969 3.143 -3.764 1.00 93.38 204 GLN A O 1
ATOM 1571 N N . ALA A 1 205 ? 13.805 3.197 -5.992 1.00 92.06 205 ALA A N 1
ATOM 1572 C CA . ALA A 1 205 ? 13.080 4.452 -6.051 1.00 92.06 205 ALA A CA 1
ATOM 1573 C C . ALA A 1 205 ? 12.287 4.553 -7.360 1.00 92.06 205 ALA A C 1
ATOM 1575 O O . ALA A 1 205 ? 12.715 4.007 -8.379 1.00 92.06 205 ALA A O 1
ATOM 1576 N N . PRO A 1 206 ? 11.155 5.276 -7.375 1.00 92.94 206 PRO A N 1
ATOM 1577 C CA . PRO A 1 206 ? 10.425 5.505 -8.611 1.00 92.94 206 PRO A CA 1
ATOM 1578 C C . PRO A 1 206 ? 11.223 6.423 -9.559 1.00 92.94 206 PRO A C 1
ATOM 1580 O O . PRO A 1 206 ? 12.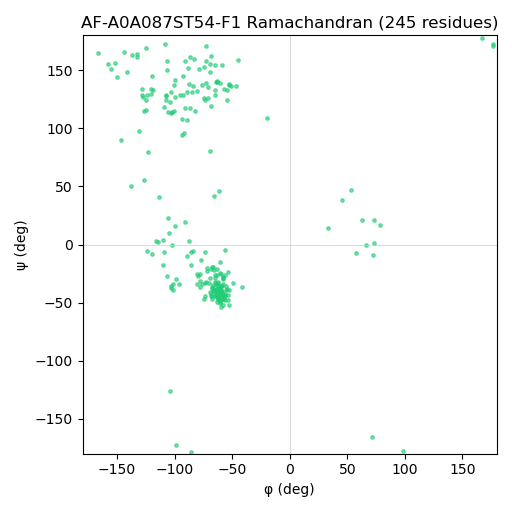100 7.189 -9.124 1.00 92.94 206 PRO A O 1
ATOM 1583 N N . PRO A 1 207 ? 10.883 6.442 -10.858 1.00 92.25 207 PRO A N 1
ATOM 1584 C CA . PRO A 1 207 ? 11.448 7.393 -11.801 1.00 92.25 207 PRO A CA 1
ATOM 1585 C C . PRO A 1 207 ? 11.302 8.829 -11.295 1.00 92.25 207 PRO A C 1
ATOM 1587 O O . PRO A 1 207 ? 10.248 9.238 -10.810 1.00 92.25 207 PRO A O 1
ATOM 1590 N N . ARG A 1 208 ? 12.364 9.625 -11.457 1.00 89.62 208 ARG A N 1
ATOM 1591 C CA . ARG A 1 208 ? 12.380 11.063 -11.131 1.00 89.62 208 ARG A CA 1
ATOM 1592 C C . ARG A 1 208 ? 12.147 11.393 -9.646 1.00 89.62 208 ARG A C 1
ATOM 1594 O O . ARG A 1 208 ? 11.849 12.543 -9.353 1.00 89.62 208 ARG A O 1
ATOM 1601 N N . TRP A 1 209 ? 12.371 10.464 -8.712 1.00 87.31 209 TRP A N 1
ATOM 1602 C CA . TRP A 1 209 ? 12.146 10.675 -7.267 1.00 87.31 209 TRP A CA 1
ATOM 1603 C C . TRP A 1 209 ? 12.845 11.900 -6.641 1.00 87.31 209 TRP A C 1
ATOM 1605 O O . TRP A 1 209 ? 12.411 12.404 -5.609 1.00 87.31 209 TRP A O 1
ATOM 1615 N N . LYS A 1 210 ? 13.933 12.394 -7.252 1.00 88.44 210 LYS A N 1
ATOM 1616 C CA . LYS A 1 210 ? 14.665 13.603 -6.816 1.00 88.44 210 LYS A CA 1
ATOM 1617 C C . LYS A 1 210 ? 14.084 14.913 -7.365 1.00 88.44 210 LYS A C 1
ATOM 1619 O O . LYS A 1 210 ? 14.584 15.989 -7.040 1.00 88.44 210 LYS A O 1
ATOM 1624 N N . ILE A 1 211 ? 13.101 14.845 -8.258 1.00 88.00 211 ILE A N 1
ATOM 1625 C CA . ILE A 1 211 ? 12.531 16.005 -8.944 1.00 88.00 211 ILE A CA 1
ATOM 1626 C C . ILE A 1 211 ? 11.328 16.521 -8.157 1.00 88.00 211 ILE A C 1
ATOM 1628 O O . ILE A 1 211 ? 10.570 15.762 -7.564 1.00 88.00 211 ILE A O 1
ATOM 1632 N N . ASN A 1 212 ? 11.136 17.843 -8.157 1.00 83.31 212 ASN A N 1
ATOM 1633 C CA . ASN A 1 212 ? 9.981 18.452 -7.508 1.00 83.31 212 ASN A CA 1
ATOM 1634 C C . ASN A 1 212 ? 8.659 17.876 -8.075 1.00 83.31 212 ASN A C 1
ATOM 1636 O O . ASN A 1 212 ? 8.511 17.853 -9.302 1.00 83.31 212 ASN A O 1
ATOM 1640 N N . PRO A 1 213 ? 7.679 17.497 -7.231 1.00 80.75 213 PRO A N 1
ATOM 1641 C CA . PRO A 1 213 ? 6.451 16.835 -7.679 1.00 80.75 213 PRO A CA 1
ATOM 1642 C C . PRO A 1 213 ? 5.674 17.581 -8.774 1.00 80.75 213 PRO A C 1
ATOM 1644 O O . PRO A 1 213 ? 5.215 16.958 -9.727 1.00 80.75 213 PRO A O 1
ATOM 1647 N N . ASN A 1 214 ? 5.601 18.917 -8.718 1.00 79.12 214 ASN A N 1
ATOM 1648 C CA . ASN A 1 214 ? 4.900 19.707 -9.741 1.00 79.12 214 ASN A CA 1
ATOM 1649 C C . ASN A 1 214 ? 5.577 19.606 -11.114 1.00 79.12 214 ASN A C 1
ATOM 1651 O O . ASN A 1 214 ? 4.920 19.637 -12.152 1.00 79.12 214 ASN A O 1
ATOM 1655 N N . ARG A 1 215 ? 6.906 19.461 -11.131 1.00 83.69 215 ARG A N 1
ATOM 1656 C CA . ARG A 1 215 ? 7.673 19.267 -12.363 1.00 83.69 215 ARG A CA 1
ATOM 1657 C C . ARG A 1 215 ? 7.540 17.838 -12.888 1.00 83.69 215 ARG A C 1
ATOM 1659 O O . ARG A 1 215 ? 7.503 17.657 -14.100 1.00 83.69 215 ARG A O 1
ATOM 1666 N N . VAL A 1 216 ? 7.426 16.848 -12.002 1.00 84.06 216 VAL A N 1
ATOM 1667 C CA . VAL A 1 216 ? 7.200 15.443 -12.380 1.00 84.06 216 VAL A CA 1
ATOM 1668 C C . VAL A 1 216 ? 5.897 15.287 -13.162 1.00 84.06 216 VAL A C 1
ATOM 1670 O O . VAL A 1 216 ? 5.920 14.654 -14.211 1.00 84.06 216 VAL A O 1
ATOM 1673 N N . ILE A 1 217 ? 4.812 15.941 -12.734 1.00 80.81 217 ILE A N 1
ATOM 1674 C CA . ILE A 1 217 ? 3.513 15.931 -13.435 1.00 80.81 217 ILE A CA 1
ATOM 1675 C C . ILE A 1 217 ? 3.671 16.356 -14.904 1.00 80.81 217 ILE A C 1
ATOM 1677 O O . ILE A 1 217 ? 3.197 15.680 -15.813 1.00 80.81 217 ILE A O 1
ATOM 1681 N N . PHE A 1 218 ? 4.395 17.448 -15.154 1.00 81.56 218 PHE A N 1
ATOM 1682 C CA . PHE A 1 218 ? 4.648 17.927 -16.514 1.00 81.56 218 PHE A CA 1
ATOM 1683 C C . PHE A 1 218 ? 5.494 16.948 -17.339 1.00 81.56 218 PHE A C 1
ATOM 1685 O O . PHE A 1 218 ? 5.241 16.760 -18.526 1.00 81.56 218 PHE A O 1
ATOM 1692 N N . MET A 1 219 ? 6.491 16.319 -16.715 1.00 83.00 219 MET A N 1
ATOM 1693 C CA . MET A 1 219 ? 7.354 15.340 -17.378 1.00 83.00 219 MET A CA 1
ATOM 1694 C C . MET A 1 219 ? 6.614 14.038 -17.697 1.00 83.00 219 MET A C 1
ATOM 1696 O O . MET A 1 219 ? 6.900 13.431 -18.718 1.00 83.00 219 MET A O 1
ATOM 1700 N N . ILE A 1 220 ? 5.657 13.609 -16.868 1.00 83.94 220 ILE A N 1
ATOM 1701 C CA . ILE A 1 220 ? 4.818 12.432 -17.156 1.00 83.94 220 ILE A CA 1
ATOM 1702 C C . ILE A 1 220 ? 4.003 12.643 -18.437 1.00 83.94 220 ILE A C 1
ATOM 1704 O O . ILE A 1 220 ? 3.868 11.718 -19.221 1.00 83.94 220 ILE A O 1
ATOM 1708 N N . VAL A 1 221 ? 3.509 13.862 -18.669 1.00 80.19 221 VAL A N 1
ATOM 1709 C CA . VAL A 1 221 ? 2.708 14.191 -19.859 1.00 80.19 221 VAL A CA 1
ATOM 1710 C C . VAL A 1 221 ? 3.553 14.377 -21.125 1.00 80.19 221 VAL A C 1
ATOM 1712 O O . VAL A 1 221 ? 3.057 14.152 -22.224 1.00 80.19 221 VAL A O 1
ATOM 1715 N N . LYS A 1 222 ? 4.794 14.861 -21.003 1.00 83.69 222 LYS A N 1
ATOM 1716 C CA . LYS A 1 222 ? 5.609 15.262 -22.164 1.00 83.69 222 LYS A CA 1
ATOM 1717 C C . LYS A 1 222 ? 6.661 14.259 -22.599 1.00 83.69 222 LYS A C 1
ATOM 1719 O O . LYS A 1 222 ? 7.006 14.226 -23.778 1.00 83.69 222 LYS A O 1
ATOM 1724 N N . ASP A 1 223 ? 7.237 13.540 -21.651 1.00 86.50 223 ASP A N 1
ATOM 1725 C CA . ASP A 1 223 ? 8.356 12.651 -21.919 1.00 86.50 223 ASP A CA 1
ATOM 1726 C C . ASP A 1 223 ? 7.838 11.243 -22.248 1.00 86.50 223 ASP A C 1
ATOM 1728 O O . ASP A 1 223 ? 6.749 10.873 -21.809 1.00 86.50 223 ASP A O 1
ATOM 1732 N N . PRO A 1 224 ? 8.631 10.412 -22.944 1.00 86.88 224 PRO A N 1
ATOM 1733 C CA . PRO A 1 224 ? 8.299 9.002 -23.104 1.00 86.88 224 PRO A CA 1
ATOM 1734 C C . PRO A 1 224 ? 8.173 8.284 -21.752 1.00 86.88 224 PRO A C 1
ATOM 1736 O O . PRO A 1 224 ? 8.812 8.661 -20.760 1.00 86.88 224 PRO A O 1
ATOM 1739 N N . ALA A 1 225 ? 7.394 7.198 -21.750 1.00 88.12 225 ALA A N 1
ATOM 1740 C CA . ALA A 1 225 ? 7.243 6.320 -20.599 1.00 88.12 225 ALA A CA 1
ATOM 1741 C C . ALA A 1 225 ? 8.613 5.851 -20.060 1.00 88.12 225 ALA A C 1
ATOM 1743 O O . ALA A 1 225 ? 9.512 5.519 -20.848 1.00 88.12 225 ALA A O 1
ATOM 1744 N N . PRO A 1 226 ? 8.797 5.826 -18.726 1.00 90.44 226 PRO A N 1
ATOM 1745 C CA . PRO A 1 226 ? 10.057 5.426 -18.119 1.00 90.44 226 PRO A CA 1
ATOM 1746 C C . PRO A 1 226 ? 10.384 3.956 -18.406 1.00 90.44 226 PRO A C 1
ATOM 1748 O O . PRO A 1 226 ? 9.510 3.125 -18.640 1.00 90.44 226 PRO A O 1
ATOM 1751 N N . ARG A 1 227 ? 11.677 3.636 -18.374 1.00 89.94 227 ARG A N 1
ATOM 1752 C CA . ARG A 1 227 ? 12.217 2.282 -18.540 1.00 89.94 227 ARG A CA 1
ATOM 1753 C C . ARG A 1 227 ? 13.245 2.026 -17.446 1.00 89.94 227 ARG A C 1
ATOM 1755 O O . ARG A 1 227 ? 13.769 2.980 -16.874 1.00 89.94 227 ARG A O 1
ATOM 1762 N N . LEU A 1 228 ? 13.549 0.755 -17.200 1.00 88.50 228 LEU A N 1
ATOM 1763 C CA . LEU A 1 228 ? 14.665 0.376 -16.335 1.00 88.50 228 LEU A CA 1
ATOM 1764 C C . LEU A 1 228 ? 15.989 0.853 -16.936 1.00 88.50 228 LEU A C 1
ATOM 1766 O O . LEU A 1 228 ? 16.194 0.776 -18.149 1.00 88.50 228 LEU A O 1
ATOM 1770 N N . SER A 1 229 ? 16.879 1.326 -16.072 1.00 88.31 229 SER A N 1
ATOM 1771 C CA . SER A 1 229 ? 18.231 1.774 -16.410 1.00 88.31 229 SER A CA 1
ATOM 1772 C C . SER A 1 229 ? 19.110 0.647 -16.962 1.00 88.31 229 SER A C 1
ATOM 1774 O O . SER A 1 229 ? 19.914 0.891 -17.858 1.00 88.31 229 SER A O 1
ATOM 1776 N N . ASP A 1 230 ? 18.914 -0.581 -16.477 1.00 86.12 230 ASP A N 1
ATOM 1777 C CA . ASP A 1 230 ? 19.605 -1.795 -16.922 1.00 86.12 230 ASP A CA 1
ATOM 1778 C C . ASP A 1 230 ? 18.586 -2.849 -17.388 1.00 86.12 230 ASP A C 1
ATOM 1780 O O . ASP A 1 230 ? 18.197 -3.759 -16.654 1.00 86.12 230 ASP A O 1
ATOM 1784 N N . SER A 1 231 ? 18.083 -2.698 -18.614 1.00 83.06 231 SER A N 1
ATOM 1785 C CA . SER A 1 231 ? 17.056 -3.595 -19.158 1.00 83.06 231 SER A CA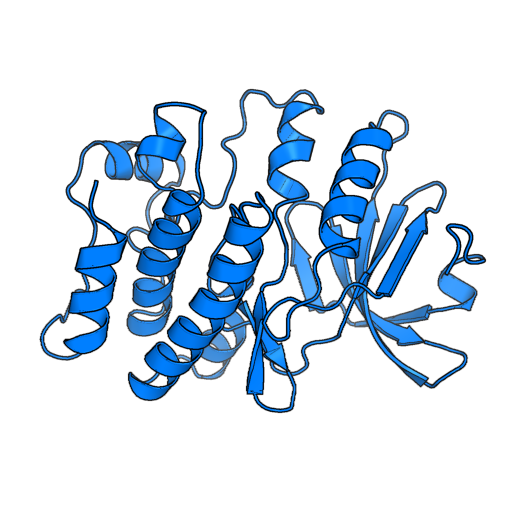 1
ATOM 1786 C C . SER A 1 231 ? 17.552 -5.018 -19.430 1.00 83.06 231 SER A C 1
ATOM 1788 O O . SER A 1 231 ? 16.728 -5.924 -19.527 1.00 83.06 231 SER A O 1
ATOM 1790 N N . GLU A 1 232 ? 18.866 -5.226 -19.571 1.00 80.06 232 GLU A N 1
ATOM 1791 C CA . GLU A 1 232 ? 19.442 -6.562 -19.775 1.00 80.06 232 GLU A CA 1
ATOM 1792 C C . GLU A 1 232 ? 19.405 -7.368 -18.481 1.00 80.06 232 GLU A C 1
ATOM 1794 O O . GLU A 1 232 ? 18.955 -8.517 -18.483 1.00 80.06 232 GLU A O 1
ATOM 1799 N N . ARG A 1 233 ? 19.785 -6.740 -17.361 1.00 83.69 233 ARG A N 1
ATOM 1800 C CA . ARG A 1 233 ? 19.671 -7.347 -16.033 1.00 83.69 233 ARG A CA 1
ATOM 1801 C C . ARG A 1 233 ? 18.230 -7.688 -15.672 1.00 83.69 233 ARG A C 1
ATOM 1803 O O . ARG A 1 233 ? 18.005 -8.684 -15.007 1.00 83.69 233 ARG A O 1
ATOM 1810 N N . TRP A 1 234 ? 17.264 -6.877 -16.090 1.00 86.06 234 TRP A N 1
ATOM 1811 C CA . TRP A 1 234 ? 15.868 -6.996 -15.664 1.00 86.06 234 TRP A CA 1
ATOM 1812 C C . TRP A 1 234 ? 14.927 -7.392 -16.805 1.00 86.06 234 TRP A C 1
ATOM 1814 O O . TRP A 1 234 ? 13.833 -6.844 -16.934 1.00 86.06 234 TRP A O 1
ATOM 1824 N N . SER A 1 235 ? 15.353 -8.312 -17.671 1.00 80.50 235 SER A N 1
ATOM 1825 C CA . SER A 1 235 ? 14.654 -8.617 -18.931 1.00 80.50 235 SER A CA 1
ATOM 1826 C C . SER A 1 235 ? 13.162 -8.960 -18.766 1.00 80.50 235 SER A C 1
ATOM 1828 O O . SER A 1 235 ? 12.325 -8.428 -19.498 1.00 80.50 235 SER A O 1
ATOM 1830 N N . PHE A 1 236 ? 12.796 -9.772 -17.766 1.00 82.25 236 PHE A N 1
ATOM 1831 C CA . PHE A 1 236 ? 11.396 -10.125 -17.493 1.00 82.25 236 PHE A CA 1
ATOM 1832 C C . PHE A 1 236 ? 10.578 -8.919 -17.009 1.00 82.25 236 PHE A C 1
ATOM 1834 O O . PHE A 1 236 ? 9.454 -8.687 -17.460 1.00 82.25 236 PHE A O 1
ATOM 1841 N N . GLN A 1 237 ? 11.141 -8.123 -16.098 1.00 89.00 237 GLN A N 1
ATOM 1842 C CA . GLN A 1 237 ? 10.491 -6.922 -15.578 1.00 89.00 237 GLN A CA 1
ATOM 1843 C C . GLN A 1 237 ? 10.362 -5.859 -16.669 1.00 89.00 237 GLN A C 1
ATOM 1845 O O . GLN A 1 237 ? 9.334 -5.194 -16.741 1.00 89.00 237 GLN A O 1
ATOM 1850 N N . ALA A 1 238 ? 11.356 -5.728 -17.548 1.00 81.88 238 ALA A N 1
ATOM 1851 C CA . ALA A 1 238 ? 11.331 -4.802 -18.671 1.00 81.88 238 ALA A CA 1
ATOM 1852 C C . ALA A 1 238 ? 10.188 -5.123 -19.649 1.00 81.88 238 ALA A C 1
ATOM 1854 O O . ALA A 1 238 ? 9.495 -4.204 -20.091 1.00 81.88 238 ALA A O 1
ATOM 1855 N N . GLU A 1 239 ? 9.934 -6.406 -19.937 1.00 87.88 239 GLU A N 1
ATOM 1856 C CA . GLU A 1 239 ? 8.785 -6.811 -20.756 1.00 87.88 239 GLU A CA 1
ATOM 1857 C C . GLU A 1 239 ? 7.461 -6.426 -20.081 1.00 87.88 239 GLU A C 1
ATOM 1859 O O . GLU A 1 239 ? 6.604 -5.804 -20.714 1.00 87.88 239 GLU A O 1
ATOM 1864 N N . PHE A 1 240 ? 7.299 -6.734 -18.790 1.00 90.12 240 PHE A N 1
ATOM 1865 C CA . PHE A 1 240 ? 6.102 -6.346 -18.041 1.00 90.12 240 PHE A CA 1
ATOM 1866 C C . PHE A 1 240 ? 5.902 -4.823 -18.021 1.00 90.12 240 PHE A C 1
ATOM 1868 O O . PHE A 1 240 ? 4.815 -4.349 -18.338 1.00 90.12 240 PHE A O 1
ATOM 1875 N N . ILE A 1 241 ? 6.949 -4.054 -17.709 1.00 88.31 241 ILE A N 1
ATOM 1876 C CA . ILE A 1 241 ? 6.913 -2.585 -17.674 1.00 88.31 241 ILE A CA 1
ATOM 1877 C C . ILE A 1 241 ? 6.503 -2.026 -19.033 1.00 88.31 241 ILE A C 1
ATOM 1879 O O . ILE A 1 241 ? 5.660 -1.136 -19.081 1.00 88.31 241 ILE A O 1
ATOM 1883 N N . SER A 1 242 ? 7.046 -2.564 -20.132 1.00 87.12 242 SER A N 1
ATOM 1884 C CA . SER A 1 242 ? 6.669 -2.109 -21.471 1.00 87.12 242 SER A CA 1
ATOM 1885 C C . SER A 1 242 ? 5.165 -2.249 -21.705 1.00 87.12 242 SER A C 1
ATOM 1887 O O . SER A 1 242 ? 4.535 -1.284 -22.113 1.00 87.12 242 SER A O 1
ATOM 1889 N N . LYS A 1 243 ? 4.570 -3.389 -21.324 1.00 88.00 243 LYS A N 1
ATOM 1890 C CA . LYS A 1 243 ? 3.127 -3.647 -21.447 1.00 88.00 243 LYS A CA 1
ATOM 1891 C C . LYS A 1 243 ? 2.278 -2.766 -20.532 1.00 88.00 243 LYS A C 1
ATOM 1893 O O . LYS A 1 243 ? 1.189 -2.367 -20.928 1.00 88.00 243 LYS A O 1
ATOM 1898 N N . SER A 1 244 ? 2.769 -2.481 -19.330 1.00 84.31 244 SER A N 1
ATOM 1899 C CA . SER A 1 244 ? 2.042 -1.727 -18.302 1.00 84.31 244 SER A CA 1
ATOM 1900 C C . SER A 1 244 ? 2.082 -0.211 -18.501 1.00 84.31 244 SER A C 1
ATOM 1902 O O . SER A 1 244 ? 1.188 0.476 -18.021 1.00 84.31 244 SER A O 1
ATOM 1904 N N . LEU A 1 245 ? 3.104 0.312 -19.186 1.00 84.50 245 LEU A N 1
ATOM 1905 C CA . LEU A 1 245 ? 3.288 1.747 -19.439 1.00 84.50 245 LEU A CA 1
ATOM 1906 C C . LEU A 1 245 ? 2.977 2.149 -20.894 1.00 84.50 245 LEU A C 1
ATOM 1908 O O . LEU A 1 245 ? 3.494 3.153 -21.386 1.00 84.50 245 LEU A O 1
ATOM 1912 N N . HIS A 1 246 ? 2.168 1.353 -21.597 1.00 73.81 246 HIS A N 1
ATOM 1913 C CA . HIS A 1 246 ? 1.638 1.713 -22.912 1.00 73.81 246 HIS A CA 1
ATOM 1914 C C . HIS A 1 246 ? 0.383 2.588 -22.777 1.00 73.81 246 HIS A C 1
ATOM 1916 O O . HIS A 1 246 ? -0.489 2.287 -21.964 1.00 73.81 246 HIS A O 1
ATOM 1922 N N . GLU A 1 247 ? 0.311 3.641 -23.599 1.00 52.16 247 GLU A N 1
ATOM 1923 C CA . GLU A 1 247 ? -0.897 4.453 -23.835 1.00 52.16 247 GLU A CA 1
ATOM 1924 C C . GLU A 1 247 ? -2.001 3.653 -24.549 1.00 52.16 247 GLU A C 1
ATOM 1926 O O . GLU A 1 247 ? -1.671 2.881 -25.483 1.00 52.16 247 GLU A O 1
#

Mean predicted aligned error: 7.79 Å